Protein AF-A0AAU3YXC2-F1 (afdb_monomer)

Solvent-accessible surface area (backbone atoms only — not comparable to full-atom values): 13343 Å² total; per-residue (Å²): 133,63,84,59,48,58,63,48,48,21,52,47,57,37,72,50,84,63,92,63,80,77,62,62,79,48,55,45,49,48,34,48,45,38,52,50,54,39,52,65,47,46,23,75,76,70,68,45,86,71,79,55,70,70,60,34,58,74,39,21,40,50,46,43,22,52,54,38,42,52,50,50,56,51,56,71,74,57,72,75,91,53,90,66,68,23,41,61,53,11,50,52,22,34,49,45,17,25,53,25,16,48,42,21,50,70,70,73,40,58,28,26,39,52,50,16,38,44,19,43,51,52,14,44,24,14,62,74,72,58,42,77,77,89,79,78,86,70,88,62,88,57,101,72,42,66,85,43,64,70,54,50,50,54,41,41,50,51,58,46,68,60,36,48,47,80,62,51,42,85,78,54,81,77,74,57,92,83,64,63,79,49,40,48,54,46,19,52,52,43,48,51,47,51,54,49,50,46,68,75,47,51,99,66,67,75,53,73,44,51,50,50,14,50,53,21,44,32,49,16,25,17,24,16,42,31,23,46,72,70,72,38,59,15,24,46,52,52,15,41,48,21,46,53,53,13,47,60,37,60,93

Mean predicted aligned error: 7.47 Å

pLDDT: mean 82.02, std 14.28, range [37.81, 96.0]

Radius of gyration: 17.41 Å; Cα contacts (8 Å, |Δi|>4): 366; chains: 1; bounding box: 51×42×43 Å

Foldseek 3Di:
DCLCPLLVVLVVLLVDPDPDPQFDDDLLLLLVLLLLLCVLFVCVPQVQDRDDSVVCNVQVLVSQLVRLVVSLVSLVVVPDPQPDCLQVLLNLLSVLLNVLSVCVSVVLDSLSSLLNSLSSLSSCLSRPVVDPDDDDSDPQPDSNRDPFQLSLQVSLLSLCVSALCVLQNPQQDRDDRCPCPFLLSVLVSLVSSLVSLCVVCPPPPPDPLSVLLSNLSSQLSSLSSNRRVVSGDSSSSSSSSSSSSSRSSRD

Structure (mmCIF, N/CA/C/O backbone):
data_AF-A0AAU3YXC2-F1
#
_entry.id   AF-A0AAU3YXC2-F1
#
loop_
_atom_site.group_PDB
_atom_site.id
_atom_site.type_symbol
_atom_site.label_atom_id
_atom_site.label_alt_id
_atom_site.label_comp_id
_atom_site.label_asym_id
_atom_site.label_entity_id
_atom_site.label_seq_id
_atom_site.pdbx_PDB_ins_code
_atom_site.Cartn_x
_atom_site.Cartn_y
_atom_site.Cartn_z
_atom_site.occupancy
_atom_site.B_iso_or_equiv
_atom_site.auth_seq_id
_atom_site.auth_comp_id
_atom_site.auth_asym_id
_atom_site.auth_atom_id
_atom_site.pdbx_PDB_model_num
ATOM 1 N N . MET A 1 1 ? -29.365 -12.433 4.755 1.00 38.66 1 MET A N 1
ATOM 2 C CA . MET A 1 1 ? -29.332 -12.851 3.328 1.00 38.66 1 MET A CA 1
ATOM 3 C C . MET A 1 1 ? -28.235 -12.126 2.538 1.00 38.66 1 MET A C 1
ATOM 5 O O . MET A 1 1 ? -28.084 -12.394 1.357 1.00 38.66 1 MET A O 1
ATOM 9 N N . THR A 1 2 ? -27.465 -11.248 3.188 1.00 40.94 2 THR A N 1
ATOM 10 C CA . THR A 1 2 ? -26.314 -10.494 2.667 1.00 40.94 2 THR A CA 1
ATOM 11 C C . THR A 1 2 ? -24.982 -11.230 2.855 1.00 40.94 2 THR A C 1
ATOM 13 O O . THR A 1 2 ? -24.116 -11.092 2.001 1.00 40.94 2 THR A O 1
ATOM 16 N N . ASP A 1 3 ? -24.872 -12.093 3.874 1.00 37.81 3 ASP A N 1
ATOM 17 C CA . ASP A 1 3 ? -23.683 -12.909 4.215 1.00 37.81 3 ASP A CA 1
ATOM 18 C C . ASP A 1 3 ? -23.147 -13.769 3.058 1.00 37.81 3 ASP A C 1
ATOM 20 O O . ASP A 1 3 ? -21.977 -14.125 3.008 1.00 37.81 3 ASP A O 1
ATOM 24 N N . ALA A 1 4 ? -24.013 -14.139 2.113 1.00 48.75 4 ALA A N 1
ATOM 25 C CA . ALA A 1 4 ? -23.631 -14.956 0.968 1.00 48.75 4 ALA A CA 1
ATOM 26 C C . ALA A 1 4 ? -23.212 -14.122 -0.250 1.00 48.75 4 ALA A C 1
ATOM 28 O O . ALA A 1 4 ? -22.634 -14.681 -1.172 1.00 48.75 4 ALA A O 1
ATOM 29 N N . ILE A 1 5 ? -23.514 -12.819 -0.290 1.00 52.53 5 ILE A N 1
ATOM 30 C CA . ILE A 1 5 ? -23.414 -12.019 -1.517 1.00 52.53 5 ILE A CA 1
ATOM 31 C C . ILE A 1 5 ? -21.973 -11.554 -1.739 1.00 52.53 5 ILE A C 1
ATOM 33 O O . ILE A 1 5 ? -21.409 -11.875 -2.773 1.00 52.53 5 ILE A O 1
ATOM 37 N N . PHE A 1 6 ? -21.314 -10.919 -0.765 1.00 48.94 6 PHE A N 1
ATOM 38 C CA . PHE A 1 6 ? -19.952 -10.393 -0.969 1.00 48.94 6 PHE A CA 1
ATOM 39 C C . PHE A 1 6 ? -18.879 -11.487 -1.054 1.00 48.94 6 PHE A C 1
ATOM 41 O O . PHE A 1 6 ? -17.969 -11.410 -1.883 1.00 48.94 6 PHE A O 1
ATOM 48 N N . ALA A 1 7 ? -19.006 -12.548 -0.250 1.00 50.78 7 ALA A N 1
ATOM 49 C CA . ALA A 1 7 ? -18.124 -13.708 -0.333 1.00 50.78 7 ALA A CA 1
ATOM 50 C C . ALA A 1 7 ? -18.288 -14.468 -1.663 1.00 50.78 7 ALA A C 1
ATOM 52 O O . ALA A 1 7 ? -17.280 -14.862 -2.259 1.00 50.78 7 ALA A O 1
ATOM 53 N N . ALA A 1 8 ? -19.526 -14.645 -2.150 1.00 50.72 8 ALA A N 1
ATOM 54 C CA . ALA A 1 8 ? -19.785 -15.269 -3.448 1.00 50.72 8 ALA A CA 1
ATOM 55 C C . ALA A 1 8 ? -19.406 -14.358 -4.620 1.00 50.72 8 ALA A C 1
ATOM 57 O O . ALA A 1 8 ? -18.867 -14.865 -5.595 1.00 50.72 8 ALA A O 1
ATOM 58 N N . ASP A 1 9 ? -19.594 -13.042 -4.513 1.00 50.59 9 ASP A N 1
ATOM 59 C CA . ASP A 1 9 ? -19.204 -12.066 -5.535 1.00 50.59 9 ASP A CA 1
ATOM 60 C C . ASP A 1 9 ? -17.680 -11.953 -5.645 1.00 50.59 9 ASP A C 1
ATOM 62 O O . ASP A 1 9 ? -17.154 -11.873 -6.751 1.00 50.59 9 ASP A O 1
ATOM 66 N N . GLY A 1 10 ? -16.940 -12.041 -4.534 1.00 47.84 10 GLY A N 1
ATOM 67 C CA . GLY A 1 10 ? -15.475 -12.112 -4.551 1.00 47.84 10 GLY A CA 1
ATOM 68 C C . GLY A 1 10 ? -14.945 -13.406 -5.186 1.00 47.84 10 GLY A C 1
ATOM 69 O O . GLY A 1 10 ? -13.981 -13.370 -5.951 1.00 47.84 10 GLY A O 1
ATOM 70 N N . VAL A 1 11 ? -15.599 -14.548 -4.927 1.00 51.47 11 VAL A N 1
ATOM 71 C CA . VAL A 1 11 ? -15.281 -15.830 -5.592 1.00 51.47 11 VAL A CA 1
ATOM 72 C C . VAL A 1 11 ? -15.662 -15.782 -7.073 1.00 51.47 11 VAL A C 1
ATOM 74 O O . VAL A 1 11 ? -14.864 -16.177 -7.918 1.00 51.47 11 VAL A O 1
ATOM 77 N N . ALA A 1 12 ? -16.836 -15.251 -7.412 1.00 53.69 12 ALA A N 1
ATOM 78 C CA . ALA A 1 12 ? -17.294 -15.095 -8.786 1.00 53.69 12 ALA A CA 1
ATOM 79 C C . ALA A 1 12 ? -16.389 -14.136 -9.570 1.00 53.69 12 ALA A C 1
ATOM 81 O O . ALA A 1 12 ? -15.997 -14.469 -10.679 1.00 53.69 12 ALA A O 1
ATOM 82 N N . ALA A 1 13 ? -15.963 -13.012 -8.986 1.00 52.56 13 ALA A N 1
ATOM 83 C CA . ALA A 1 13 ? -14.997 -12.086 -9.581 1.00 52.56 13 ALA A CA 1
ATOM 84 C C . ALA A 1 13 ? -13.598 -12.708 -9.736 1.00 52.56 13 ALA A C 1
ATOM 86 O O . ALA A 1 13 ? -12.895 -12.413 -10.708 1.00 52.56 13 ALA A O 1
ATOM 87 N N . GLY A 1 14 ? -13.202 -13.585 -8.806 1.00 48.31 14 GLY A N 1
ATOM 88 C CA . GLY A 1 14 ? -11.997 -14.412 -8.900 1.00 48.31 14 GLY A CA 1
ATOM 89 C C . GLY A 1 14 ? -12.041 -15.391 -10.079 1.00 48.31 14 GLY A C 1
ATOM 90 O O . GLY A 1 14 ? -11.033 -15.577 -10.757 1.00 48.31 14 GLY A O 1
ATOM 91 N N . LEU A 1 15 ? -13.223 -15.943 -10.369 1.00 54.59 15 LEU A N 1
ATOM 92 C CA . LEU A 1 15 ? -13.490 -16.862 -11.482 1.00 54.59 15 LEU A CA 1
ATOM 93 C C . LEU A 1 15 ? -13.846 -16.149 -12.802 1.00 54.59 15 LEU A C 1
ATOM 95 O O . LEU A 1 15 ? -13.828 -16.779 -13.860 1.00 54.59 15 LEU A O 1
ATOM 99 N N . ASP A 1 16 ? -14.174 -14.855 -12.758 1.00 50.84 16 ASP A N 1
ATOM 100 C CA . ASP A 1 16 ? -14.646 -14.099 -13.916 1.00 50.84 16 ASP A CA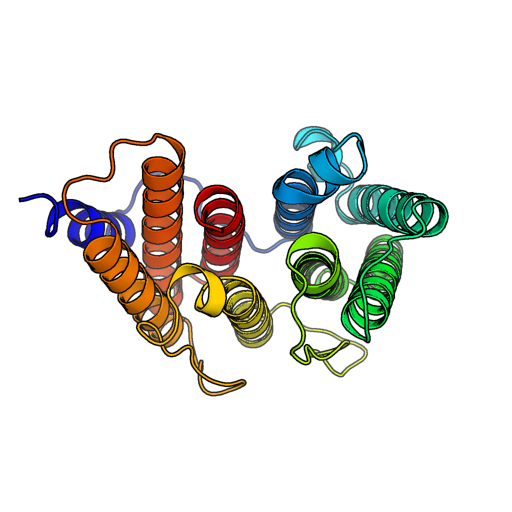 1
ATOM 101 C C . ASP A 1 16 ? -13.498 -13.769 -14.884 1.00 50.84 16 ASP A C 1
ATOM 103 O O . ASP A 1 16 ? -12.485 -13.155 -14.518 1.00 50.84 16 ASP A O 1
ATOM 107 N N . THR A 1 17 ? -13.710 -14.118 -16.156 1.00 49.66 17 THR A N 1
ATOM 108 C CA . THR A 1 17 ? -12.882 -13.778 -17.325 1.00 49.66 17 THR A CA 1
ATOM 109 C C . THR A 1 17 ? -13.135 -12.347 -17.822 1.00 49.66 17 THR A C 1
ATOM 111 O O . THR A 1 17 ? -12.942 -12.061 -19.004 1.00 49.66 17 THR A O 1
ATOM 114 N N . SER A 1 18 ? -13.623 -11.459 -16.947 1.00 40.91 18 SER A N 1
ATOM 115 C CA . SER A 1 18 ? -14.039 -10.094 -17.279 1.00 40.91 18 SER A CA 1
ATOM 116 C C . SER A 1 18 ? -12.997 -9.360 -18.138 1.00 40.91 18 SER A C 1
ATOM 118 O O . SER A 1 18 ? -11.806 -9.408 -17.822 1.00 40.91 18 SER A O 1
ATOM 120 N N . PRO A 1 19 ? -13.415 -8.608 -19.175 1.00 43.38 19 PRO A N 1
ATOM 121 C CA . PRO A 1 19 ? -12.544 -8.006 -20.189 1.00 43.38 19 PRO A CA 1
ATOM 122 C C . PRO A 1 19 ? -11.819 -6.742 -19.694 1.00 43.38 19 PRO A C 1
ATOM 124 O O . PRO A 1 19 ? -11.504 -5.849 -20.482 1.00 43.38 19 PRO A O 1
ATOM 127 N N . ARG A 1 20 ? -11.574 -6.623 -18.384 1.00 55.66 20 ARG A N 1
ATOM 128 C CA . ARG A 1 20 ? -10.681 -5.585 -17.868 1.00 55.66 20 ARG A CA 1
ATOM 129 C C . ARG A 1 20 ? -9.246 -5.962 -18.245 1.00 55.66 20 ARG A C 1
ATOM 131 O O . ARG A 1 20 ? -8.917 -7.149 -18.218 1.00 55.66 20 ARG A O 1
ATOM 138 N N . PRO A 1 21 ? -8.389 -4.989 -18.599 1.00 63.72 21 PRO A N 1
ATOM 139 C CA . PRO A 1 21 ? -6.979 -5.271 -18.819 1.00 63.72 21 PRO A CA 1
ATOM 140 C C . PRO A 1 21 ? -6.420 -6.008 -17.602 1.00 63.72 21 PRO A C 1
ATOM 142 O O . PRO A 1 21 ? -6.690 -5.609 -16.468 1.00 63.72 21 PRO A O 1
ATOM 145 N N . ALA A 1 22 ? -5.673 -7.087 -17.837 1.00 75.44 22 ALA A N 1
ATOM 146 C CA . ALA A 1 22 ? -4.983 -7.776 -16.758 1.00 75.44 22 ALA A CA 1
ATOM 147 C C . ALA A 1 22 ? -4.093 -6.765 -16.007 1.00 75.44 22 ALA A C 1
ATOM 149 O O . ALA A 1 22 ? -3.401 -5.983 -16.674 1.00 75.44 22 ALA A O 1
ATOM 150 N N . PRO A 1 23 ? -4.115 -6.752 -14.661 1.00 82.12 23 PRO A N 1
ATOM 151 C CA . PRO A 1 23 ? -3.219 -5.918 -13.877 1.00 82.12 23 PRO A CA 1
ATOM 152 C C . PRO A 1 23 ? -1.765 -6.141 -14.282 1.00 82.12 23 PRO A C 1
ATOM 154 O O . PRO A 1 23 ? -1.356 -7.261 -14.596 1.00 82.12 23 PRO A O 1
ATOM 157 N N . ARG A 1 24 ? -0.987 -5.062 -14.284 1.00 87.38 24 ARG A N 1
ATOM 158 C CA . ARG A 1 24 ? 0.428 -5.083 -14.648 1.00 87.38 24 ARG A CA 1
ATOM 159 C C . ARG A 1 24 ? 1.267 -4.686 -13.452 1.00 87.38 24 ARG A C 1
ATOM 161 O O . ARG A 1 24 ? 0.871 -3.818 -12.683 1.00 87.38 24 ARG A O 1
ATOM 168 N N . LEU A 1 25 ? 2.424 -5.323 -13.338 1.00 89.75 25 LEU A N 1
ATOM 169 C CA . LEU A 1 25 ? 3.473 -4.917 -12.422 1.00 89.75 25 LEU A CA 1
ATOM 170 C C . LEU A 1 25 ? 4.538 -4.178 -13.229 1.00 89.75 25 LEU A C 1
ATOM 172 O O . LEU A 1 25 ? 5.340 -4.797 -13.925 1.00 89.75 25 LEU A O 1
ATOM 176 N N . ASP A 1 26 ? 4.486 -2.855 -13.178 1.00 91.94 26 ASP A N 1
ATOM 177 C CA . ASP A 1 26 ? 5.471 -1.964 -13.781 1.00 91.94 26 ASP A CA 1
ATOM 178 C C . ASP A 1 26 ? 5.628 -0.695 -12.928 1.00 91.94 26 ASP A C 1
ATOM 180 O O . ASP A 1 26 ? 4.873 -0.459 -11.977 1.00 91.94 26 ASP A O 1
ATOM 184 N N . ALA A 1 27 ? 6.620 0.131 -13.265 1.00 91.69 27 ALA A N 1
ATOM 185 C CA . ALA A 1 27 ? 6.873 1.399 -12.588 1.00 91.69 27 ALA A CA 1
ATOM 186 C C . ALA A 1 27 ? 5.643 2.323 -12.520 1.00 91.69 27 ALA A C 1
ATOM 188 O O . ALA A 1 27 ? 5.473 3.035 -11.532 1.00 91.69 27 ALA A O 1
ATOM 189 N N . GLY A 1 28 ? 4.799 2.332 -13.558 1.00 93.44 28 GLY A N 1
ATOM 190 C CA . GLY A 1 28 ? 3.596 3.162 -13.613 1.00 93.44 28 GLY A CA 1
ATOM 191 C C . GLY A 1 28 ? 2.549 2.703 -12.605 1.00 93.44 28 GLY A C 1
ATOM 192 O O . GLY A 1 28 ? 2.009 3.527 -11.871 1.00 93.44 28 GLY A O 1
ATOM 193 N N . ALA A 1 29 ? 2.320 1.392 -12.521 1.00 92.38 29 ALA A N 1
ATOM 194 C CA . ALA A 1 29 ? 1.410 0.800 -11.550 1.00 92.38 29 ALA A CA 1
ATOM 195 C C . ALA A 1 29 ? 1.885 1.041 -10.107 1.00 92.38 29 ALA A C 1
ATOM 197 O O . ALA A 1 29 ? 1.111 1.528 -9.291 1.00 92.38 29 ALA A O 1
ATOM 198 N N . LEU A 1 30 ? 3.171 0.816 -9.807 1.00 94.62 30 LEU A N 1
ATOM 199 C CA . LEU A 1 30 ? 3.730 1.086 -8.472 1.00 94.62 30 LEU A CA 1
ATOM 200 C C . LEU A 1 30 ? 3.641 2.571 -8.091 1.00 94.62 30 LEU A C 1
ATOM 202 O O . LEU A 1 30 ? 3.338 2.909 -6.947 1.00 94.62 30 LEU A O 1
ATOM 206 N N . ALA A 1 31 ? 3.896 3.473 -9.041 1.00 95.44 31 ALA A N 1
ATOM 207 C CA . ALA A 1 31 ? 3.770 4.904 -8.802 1.00 95.44 31 ALA A CA 1
ATOM 208 C C . ALA A 1 31 ? 2.316 5.325 -8.542 1.00 95.44 31 ALA A C 1
ATOM 210 O O . ALA A 1 31 ? 2.072 6.180 -7.689 1.00 95.44 31 ALA A O 1
ATOM 211 N N . GLU A 1 32 ? 1.351 4.704 -9.224 1.00 94.94 32 GLU A N 1
ATOM 212 C CA . GLU A 1 32 ? -0.075 4.907 -8.969 1.00 94.94 32 GLU A CA 1
ATOM 213 C C . GLU A 1 32 ? -0.484 4.402 -7.578 1.00 94.94 32 GLU A C 1
ATOM 215 O O . GLU A 1 32 ? -1.188 5.117 -6.865 1.00 94.94 32 GLU A O 1
ATOM 220 N N . SER A 1 33 ? 0.024 3.247 -7.136 1.00 94.75 33 SER A N 1
ATOM 221 C CA . SER A 1 33 ? -0.176 2.748 -5.768 1.00 94.75 33 SER A CA 1
ATOM 222 C C . SER A 1 33 ? 0.337 3.737 -4.721 1.00 94.75 33 SER A C 1
ATOM 224 O O . SER A 1 33 ? -0.355 4.047 -3.750 1.00 94.75 33 SER A O 1
ATOM 226 N N . ILE A 1 34 ? 1.534 4.297 -4.935 1.00 95.56 34 ILE A N 1
ATOM 227 C CA . ILE A 1 34 ? 2.108 5.322 -4.051 1.00 95.56 34 ILE A CA 1
ATOM 228 C C . ILE A 1 34 ? 1.243 6.581 -4.060 1.00 95.56 34 ILE A C 1
ATOM 230 O O . ILE A 1 34 ? 0.911 7.102 -2.998 1.00 95.56 34 ILE A O 1
ATOM 234 N N . ARG A 1 35 ? 0.832 7.058 -5.239 1.00 95.62 35 ARG A N 1
ATOM 235 C CA . ARG A 1 35 ? -0.064 8.213 -5.383 1.00 95.62 35 ARG A CA 1
ATOM 236 C C . ARG A 1 35 ? -1.375 7.995 -4.623 1.00 95.62 35 ARG A C 1
ATOM 238 O O . ARG A 1 35 ? -1.819 8.896 -3.912 1.00 95.62 35 ARG A O 1
ATOM 245 N N . GLY A 1 36 ? -1.965 6.805 -4.745 1.00 92.69 36 GLY A N 1
ATOM 246 C CA . GLY A 1 36 ? -3.155 6.382 -4.011 1.00 92.69 36 GLY A CA 1
ATOM 247 C C . GLY A 1 36 ? -2.933 6.414 -2.502 1.00 92.69 36 GLY A C 1
ATOM 248 O O . GLY A 1 36 ? -3.715 7.038 -1.788 1.00 92.69 36 GLY A O 1
ATOM 249 N N . GLN A 1 37 ? -1.825 5.843 -2.026 1.00 92.75 37 GLN A N 1
ATOM 250 C CA . GLN A 1 37 ? -1.453 5.888 -0.614 1.00 92.75 37 GLN A CA 1
ATOM 251 C C . GLN A 1 37 ? -1.282 7.330 -0.120 1.00 92.75 37 GLN A C 1
ATOM 253 O O . GLN A 1 37 ? -1.800 7.675 0.930 1.00 92.75 37 GLN A O 1
ATOM 258 N N . VAL A 1 38 ? -0.613 8.218 -0.858 1.00 92.81 38 VAL A N 1
ATOM 259 C CA . VAL A 1 38 ? -0.499 9.634 -0.458 1.00 92.81 38 VAL A CA 1
ATOM 260 C C . VAL A 1 38 ? -1.874 10.307 -0.410 1.00 92.81 38 VAL A C 1
ATOM 262 O O . VAL A 1 38 ? -2.177 11.046 0.529 1.00 92.81 38 VAL A O 1
ATOM 265 N N . TRP A 1 39 ? -2.728 10.048 -1.399 1.00 93.06 39 TRP A N 1
ATOM 266 C CA . TRP A 1 39 ? -4.052 10.658 -1.501 1.00 93.06 39 TRP A CA 1
ATOM 267 C C . TRP A 1 39 ? -4.979 10.298 -0.335 1.00 93.06 39 TRP A C 1
ATOM 269 O O . TRP A 1 39 ? -5.726 11.160 0.126 1.00 93.06 39 TRP A O 1
ATOM 279 N N . THR A 1 40 ? -4.908 9.070 0.182 1.00 88.94 40 THR A N 1
ATOM 280 C CA . THR A 1 40 ? -5.810 8.593 1.245 1.00 88.94 40 THR A CA 1
ATOM 281 C C . THR A 1 40 ? -5.513 9.155 2.633 1.00 88.94 40 THR A C 1
ATOM 283 O O . THR A 1 40 ? -6.381 9.093 3.506 1.00 88.94 40 THR A O 1
ATOM 286 N N . TRP A 1 41 ? -4.319 9.701 2.880 1.00 85.75 41 TRP A N 1
ATOM 287 C CA . TRP A 1 41 ? -3.979 10.233 4.204 1.00 85.75 41 TRP A CA 1
ATOM 288 C C . TRP A 1 41 ? -3.175 11.529 4.170 1.00 85.75 41 TRP A C 1
ATOM 290 O O . TRP A 1 41 ? -3.556 12.503 4.815 1.00 85.75 41 TRP A O 1
ATOM 300 N N . ALA A 1 42 ? -2.088 11.572 3.406 1.00 84.44 42 ALA A N 1
ATOM 301 C CA . ALA A 1 42 ? -1.155 12.690 3.412 1.00 84.44 42 ALA A CA 1
ATOM 302 C C . ALA A 1 42 ? -1.700 13.921 2.678 1.00 84.44 42 ALA A C 1
ATOM 304 O O . ALA A 1 42 ? -1.445 15.046 3.107 1.00 84.44 42 ALA A O 1
ATOM 305 N N . GLY A 1 43 ? -2.487 13.727 1.616 1.00 82.88 43 GLY A N 1
ATOM 306 C CA . GLY A 1 43 ? -3.195 14.813 0.934 1.00 82.88 43 GLY A CA 1
ATOM 307 C C . GLY A 1 43 ? -4.069 15.616 1.908 1.00 82.88 43 GLY A C 1
ATOM 308 O O . GLY A 1 43 ? -3.832 16.812 2.073 1.00 82.88 43 GLY A O 1
ATOM 309 N N . PRO A 1 44 ? -5.019 14.975 2.617 1.00 81.75 44 PRO A N 1
ATOM 310 C CA . PRO A 1 44 ? -5.820 15.628 3.653 1.00 81.75 44 PRO A CA 1
ATOM 311 C C . PRO A 1 44 ? -5.010 16.137 4.856 1.00 81.75 44 PRO A C 1
ATOM 313 O O . PRO A 1 44 ? -5.230 17.266 5.290 1.00 81.75 44 PRO A O 1
ATOM 316 N N . ALA A 1 45 ? -4.072 15.342 5.387 1.00 80.62 45 ALA A N 1
ATOM 317 C CA . ALA A 1 45 ? -3.348 15.673 6.621 1.00 80.62 45 ALA A CA 1
ATOM 318 C C . ALA A 1 45 ? -2.359 16.836 6.451 1.00 80.62 45 ALA A C 1
ATOM 320 O O . ALA A 1 45 ? -2.268 17.710 7.310 1.00 80.62 45 ALA A O 1
ATOM 321 N N . PHE A 1 46 ? -1.642 16.874 5.326 1.00 80.44 46 PHE A N 1
ATOM 322 C CA . PHE A 1 46 ? -0.592 17.863 5.066 1.00 80.44 46 PHE A CA 1
ATOM 323 C C . PHE A 1 46 ? -0.974 18.884 3.995 1.00 80.44 46 PHE A C 1
ATOM 325 O O . PHE A 1 46 ? -0.143 19.718 3.633 1.00 80.44 46 PHE A O 1
ATOM 332 N N . GLN A 1 47 ? -2.205 18.823 3.472 1.00 85.19 47 GLN A N 1
ATOM 333 C CA . GLN A 1 47 ? -2.717 19.669 2.385 1.00 85.19 47 GLN A CA 1
ATOM 334 C C . GLN A 1 47 ? -1.877 19.582 1.101 1.00 85.19 47 GLN A C 1
ATOM 336 O O . GLN A 1 47 ? -1.714 20.574 0.381 1.00 85.19 47 GLN A O 1
ATOM 341 N N . ILE A 1 48 ? -1.263 18.425 0.847 1.00 84.88 48 ILE A N 1
ATOM 342 C CA . ILE A 1 48 ? -0.354 18.229 -0.288 1.00 84.88 48 ILE A CA 1
ATOM 343 C C . ILE A 1 48 ? -1.174 18.023 -1.561 1.00 84.88 48 ILE A C 1
ATOM 345 O O . ILE A 1 48 ? -2.047 17.149 -1.585 1.00 84.88 48 ILE A O 1
ATOM 349 N N . PRO A 1 49 ? -0.922 18.807 -2.624 1.00 88.44 49 PRO A N 1
ATOM 350 C CA . PRO A 1 49 ? -1.568 18.594 -3.906 1.00 88.44 49 PRO A CA 1
ATOM 351 C C . PRO A 1 49 ? -1.060 17.285 -4.517 1.00 88.44 49 PRO A C 1
ATOM 353 O O . PRO A 1 49 ? 0.084 17.183 -4.949 1.00 88.44 49 PRO A O 1
ATOM 356 N N . VAL A 1 50 ? -1.921 16.271 -4.567 1.00 91.62 50 VAL A N 1
ATOM 357 C CA . VAL A 1 50 ? -1.576 14.998 -5.206 1.00 91.62 50 VAL A CA 1
ATOM 358 C C . VAL A 1 50 ? -1.761 15.130 -6.722 1.00 91.62 50 VAL A C 1
ATOM 360 O O . VAL A 1 50 ? -2.853 15.516 -7.155 1.00 91.62 50 VAL A O 1
ATOM 363 N N . PRO A 1 51 ? -0.741 14.815 -7.544 1.00 92.75 51 PRO A N 1
ATOM 364 C CA . PRO A 1 51 ? -0.852 14.885 -8.997 1.00 92.75 51 PRO A CA 1
ATOM 365 C C . PRO A 1 51 ? -1.932 13.934 -9.530 1.00 92.75 51 PRO A C 1
ATOM 367 O O . PRO A 1 51 ? -2.295 12.942 -8.894 1.00 92.75 51 PRO A O 1
ATOM 370 N N . GLY A 1 52 ? -2.448 14.237 -10.723 1.00 92.06 52 GLY A N 1
ATOM 371 C CA . GLY A 1 52 ? -3.383 13.350 -11.416 1.00 92.06 52 GLY A CA 1
ATOM 372 C C . GLY A 1 52 ? -2.698 12.072 -11.930 1.00 92.06 52 GLY A C 1
ATOM 373 O O . GLY A 1 52 ? -1.490 12.101 -12.185 1.00 92.06 52 GLY A O 1
ATOM 374 N N . PRO A 1 53 ? -3.447 10.973 -12.153 1.00 89.75 53 PRO A N 1
ATOM 375 C CA . PRO A 1 53 ? -2.888 9.711 -12.656 1.00 89.75 53 PRO A CA 1
ATOM 376 C C . PRO A 1 53 ? -2.103 9.870 -13.965 1.00 89.75 53 PRO A C 1
ATOM 378 O O . PRO A 1 53 ? -1.053 9.264 -14.142 1.00 89.75 53 PRO A O 1
ATOM 381 N N . GLU A 1 54 ? -2.569 10.739 -14.867 1.00 91.81 54 GLU A N 1
ATOM 382 C CA . GLU A 1 54 ? -1.911 11.001 -16.155 1.00 91.81 54 GLU A CA 1
ATOM 383 C C . GLU A 1 54 ? -0.510 11.606 -15.991 1.00 91.81 54 GLU A C 1
ATOM 385 O O . GLU A 1 54 ? 0.413 11.248 -16.722 1.00 91.81 54 GLU A O 1
ATOM 390 N N . MET A 1 55 ? -0.333 12.495 -15.007 1.00 91.00 55 MET A N 1
ATOM 391 C CA . MET A 1 55 ? 0.966 13.106 -14.715 1.00 91.00 55 MET A CA 1
ATOM 392 C C . MET A 1 55 ? 1.941 12.073 -14.156 1.00 91.00 55 MET A C 1
ATOM 394 O O . MET A 1 55 ? 3.091 12.022 -14.586 1.00 91.00 55 MET A O 1
ATOM 398 N N . VAL A 1 56 ? 1.467 11.226 -13.237 1.00 92.25 56 VAL A N 1
ATOM 399 C CA . VAL A 1 56 ? 2.281 10.157 -12.649 1.00 92.25 56 VAL A CA 1
ATOM 400 C C . VAL A 1 56 ? 2.661 9.126 -13.709 1.00 92.25 56 VAL A C 1
ATOM 402 O O . VAL A 1 56 ? 3.825 8.754 -13.803 1.00 92.25 56 VAL A O 1
ATOM 405 N N . ALA A 1 57 ? 1.731 8.727 -14.578 1.00 90.31 57 ALA A N 1
ATOM 406 C CA . ALA A 1 57 ? 2.007 7.780 -15.656 1.00 90.31 57 ALA A CA 1
ATOM 407 C C . ALA A 1 57 ? 3.068 8.286 -16.654 1.00 90.31 57 ALA A C 1
ATOM 409 O O . ALA A 1 57 ? 3.818 7.484 -17.209 1.00 90.31 57 ALA A O 1
ATOM 410 N N . ALA A 1 58 ? 3.156 9.603 -16.878 1.00 91.38 58 ALA A N 1
ATOM 411 C CA . ALA A 1 58 ? 4.125 10.192 -17.802 1.00 91.38 58 ALA A CA 1
ATOM 412 C C . ALA A 1 58 ? 5.575 10.143 -17.283 1.00 91.38 58 ALA A C 1
ATOM 414 O O . ALA A 1 58 ? 6.504 10.036 -18.086 1.00 91.38 58 ALA A O 1
ATOM 415 N N . ALA A 1 59 ? 5.783 10.217 -15.964 1.00 93.00 59 ALA A N 1
ATOM 416 C CA . ALA A 1 59 ? 7.112 10.184 -15.352 1.00 93.00 59 ALA A CA 1
ATOM 417 C C . ALA A 1 59 ? 7.105 9.490 -13.971 1.00 93.00 59 ALA A C 1
ATOM 419 O O . ALA A 1 59 ? 7.424 10.133 -12.968 1.00 93.00 59 ALA A O 1
ATOM 420 N N . PRO A 1 60 ? 6.818 8.173 -13.896 1.00 93.88 60 PRO A N 1
ATOM 421 C CA . PRO A 1 60 ? 6.431 7.494 -12.653 1.00 93.88 60 PRO A CA 1
ATOM 422 C C . PRO A 1 60 ? 7.382 7.730 -11.480 1.00 93.88 60 PRO A C 1
ATOM 424 O O . PRO A 1 60 ? 6.994 8.276 -10.448 1.00 93.88 60 PRO A O 1
ATOM 427 N N . ALA A 1 61 ? 8.661 7.394 -11.657 1.00 94.19 61 ALA A N 1
ATOM 428 C CA . ALA A 1 61 ? 9.639 7.513 -10.584 1.00 94.19 61 ALA A CA 1
ATOM 429 C C . ALA A 1 61 ? 9.969 8.968 -10.219 1.00 94.19 61 ALA A C 1
ATOM 431 O O . ALA A 1 61 ? 10.223 9.268 -9.055 1.00 94.19 61 ALA A O 1
ATOM 432 N N . HIS A 1 62 ? 9.942 9.879 -11.195 1.00 95.56 62 HIS A N 1
ATOM 433 C CA . HIS A 1 62 ? 10.206 11.293 -10.946 1.00 95.56 62 HIS A CA 1
ATOM 434 C C . HIS A 1 62 ? 9.054 11.942 -10.173 1.00 95.56 62 HIS A C 1
ATOM 436 O O . HIS A 1 62 ? 9.294 12.565 -9.144 1.00 95.56 62 HIS A O 1
ATOM 442 N N . SER A 1 63 ? 7.810 11.712 -10.603 1.00 95.50 63 SER A N 1
ATOM 443 C CA . SER A 1 63 ? 6.615 12.225 -9.928 1.00 95.50 63 SER A CA 1
ATOM 444 C C . SER A 1 63 ? 6.490 11.705 -8.498 1.00 95.50 63 SER A C 1
ATOM 446 O O . SER A 1 63 ? 6.113 12.457 -7.605 1.00 95.50 63 SER A O 1
ATOM 448 N N . VAL A 1 64 ? 6.844 10.438 -8.256 1.00 96.00 64 VAL A N 1
ATOM 449 C CA . VAL A 1 64 ? 6.885 9.878 -6.898 1.00 96.00 64 VAL A CA 1
ATOM 450 C C . VAL A 1 64 ? 7.952 10.567 -6.046 1.00 96.00 64 VAL A C 1
ATOM 452 O O . VAL A 1 64 ? 7.671 10.926 -4.906 1.00 96.00 64 VAL A O 1
ATOM 455 N N . ALA A 1 65 ? 9.157 10.790 -6.579 1.00 95.94 65 ALA A N 1
ATOM 456 C CA . ALA A 1 65 ? 10.220 11.478 -5.845 1.00 95.94 65 ALA A CA 1
ATOM 457 C C . ALA A 1 65 ? 9.837 12.913 -5.466 1.00 95.94 65 ALA A C 1
ATOM 459 O O . ALA A 1 65 ? 10.074 13.320 -4.331 1.00 95.94 65 ALA A O 1
ATOM 460 N N . GLU A 1 66 ? 9.207 13.656 -6.378 1.00 95.31 66 GLU A N 1
ATOM 461 C CA . GLU A 1 66 ? 8.705 15.003 -6.095 1.00 95.31 66 GLU A CA 1
ATOM 462 C C . GLU A 1 66 ? 7.599 14.985 -5.034 1.00 95.31 66 GLU A C 1
ATOM 464 O O . GLU A 1 66 ? 7.679 15.723 -4.052 1.00 95.31 66 GLU A O 1
ATOM 469 N N . LEU A 1 67 ? 6.609 14.099 -5.183 1.00 95.00 67 LEU A N 1
ATOM 470 C CA . LEU A 1 67 ? 5.475 13.993 -4.264 1.00 95.00 67 LEU A CA 1
ATOM 471 C C . LEU A 1 67 ? 5.916 13.624 -2.841 1.00 95.00 67 LEU A C 1
ATOM 473 O O . LEU A 1 67 ? 5.527 14.275 -1.871 1.00 95.00 67 LEU A O 1
ATOM 477 N N . VAL A 1 68 ? 6.747 12.588 -2.702 1.00 93.75 68 VAL A N 1
ATOM 478 C CA . VAL A 1 68 ? 7.237 12.133 -1.392 1.00 93.75 68 VAL A CA 1
ATOM 479 C C . VA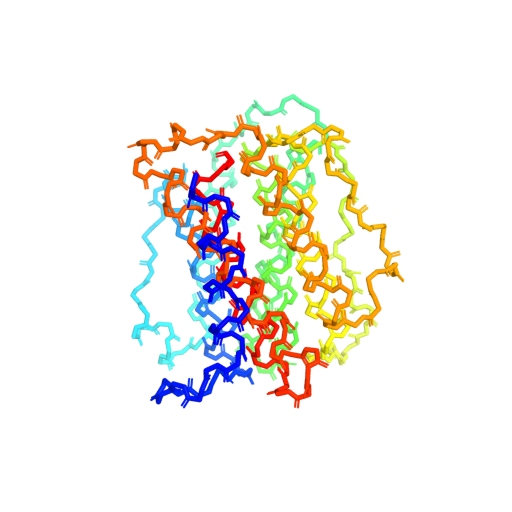L A 1 68 ? 8.258 13.122 -0.816 1.00 93.75 68 VAL A C 1
ATOM 481 O O . VAL A 1 68 ? 8.307 13.319 0.398 1.00 93.75 68 VAL A O 1
ATOM 484 N N . GLY A 1 69 ? 9.032 13.805 -1.664 1.00 92.56 69 GLY A N 1
ATOM 485 C CA . GLY A 1 69 ? 9.906 14.901 -1.248 1.00 92.56 69 GLY A CA 1
ATOM 486 C C . GLY A 1 69 ? 9.128 16.072 -0.648 1.00 92.56 69 GLY A C 1
ATOM 487 O O . GLY A 1 69 ? 9.487 16.563 0.423 1.00 92.56 69 GLY A O 1
ATOM 488 N N . GLU A 1 70 ? 8.013 16.470 -1.268 1.00 91.50 70 GLU A N 1
ATOM 489 C CA . GLU A 1 70 ? 7.121 17.498 -0.724 1.00 91.50 70 GLU A CA 1
ATOM 490 C C . GLU A 1 70 ? 6.545 17.085 0.639 1.00 91.50 70 GLU A C 1
ATOM 492 O O . GLU A 1 70 ? 6.529 17.890 1.574 1.00 91.50 70 GLU A O 1
ATOM 497 N N . MET A 1 71 ? 6.144 15.818 0.794 1.00 89.88 71 MET A N 1
ATOM 498 C CA . MET A 1 71 ? 5.716 15.278 2.090 1.00 89.88 71 MET A CA 1
ATOM 499 C C . MET A 1 71 ? 6.807 15.386 3.152 1.00 89.88 71 MET A C 1
ATOM 501 O O . MET A 1 71 ? 6.549 15.881 4.251 1.00 89.88 71 MET A O 1
ATOM 505 N N . ALA A 1 72 ? 8.021 14.945 2.824 1.00 87.31 72 ALA A N 1
ATOM 506 C CA . ALA A 1 72 ? 9.155 14.967 3.738 1.00 87.31 72 ALA A CA 1
ATOM 507 C C . ALA A 1 72 ? 9.499 16.394 4.202 1.00 87.31 72 ALA A C 1
ATOM 509 O O . ALA A 1 72 ? 9.845 16.590 5.368 1.00 87.31 72 ALA A O 1
ATOM 510 N N . GLU A 1 73 ? 9.371 17.396 3.328 1.00 86.25 73 GLU A N 1
ATOM 511 C CA . GLU A 1 73 ? 9.590 18.798 3.697 1.00 86.25 73 GLU A CA 1
ATOM 512 C C . GLU A 1 73 ? 8.447 19.372 4.547 1.00 86.25 73 GLU A C 1
ATOM 514 O O . GLU A 1 73 ? 8.708 20.038 5.550 1.00 86.25 73 GLU A O 1
ATOM 519 N N . ARG A 1 74 ? 7.177 19.087 4.224 1.00 83.25 74 ARG A N 1
ATOM 520 C CA . ARG A 1 74 ? 6.046 19.608 5.015 1.00 83.25 74 ARG A CA 1
ATOM 521 C C . ARG A 1 74 ? 5.991 19.028 6.420 1.00 83.25 74 ARG A C 1
ATOM 523 O O . ARG A 1 74 ? 5.724 19.760 7.371 1.00 83.25 74 ARG A O 1
ATOM 530 N N . VAL A 1 75 ? 6.301 17.744 6.570 1.00 77.62 75 VAL A N 1
ATOM 531 C CA . VAL A 1 75 ? 6.320 17.081 7.878 1.00 77.62 75 VAL A CA 1
ATOM 532 C C . VAL A 1 75 ? 7.399 17.662 8.801 1.00 77.62 75 VAL A C 1
ATOM 534 O O . VAL A 1 75 ? 7.150 17.812 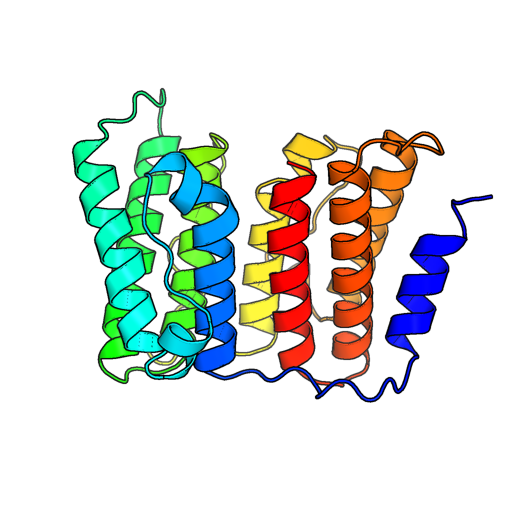9.995 1.00 77.62 75 VAL A O 1
ATOM 537 N N . ARG A 1 76 ? 8.552 18.106 8.272 1.00 68.62 76 ARG A N 1
ATOM 538 C CA . ARG A 1 76 ? 9.579 18.815 9.070 1.00 68.62 76 ARG A CA 1
ATOM 539 C C . ARG A 1 76 ? 9.075 20.118 9.687 1.00 68.62 76 ARG A C 1
ATOM 541 O O . ARG A 1 76 ? 9.547 20.511 10.749 1.00 68.62 76 ARG A O 1
ATOM 548 N N . VAL A 1 77 ? 8.144 20.794 9.016 1.00 60.69 77 VAL A N 1
ATOM 549 C CA . VAL A 1 77 ? 7.542 22.050 9.487 1.00 60.69 77 VAL A CA 1
ATOM 550 C C . VAL A 1 77 ? 6.428 21.786 10.504 1.00 60.69 77 VAL A C 1
ATOM 552 O O . VAL A 1 77 ? 6.121 22.654 11.317 1.00 60.69 77 VAL A O 1
ATOM 555 N N . TRP A 1 78 ? 5.828 20.594 10.472 1.00 59.91 78 TRP A N 1
ATOM 556 C CA . TRP A 1 78 ? 4.573 20.311 11.163 1.00 59.91 78 TRP A CA 1
ATOM 557 C C . TRP A 1 78 ? 4.711 20.053 12.668 1.00 59.91 78 TRP A C 1
ATOM 559 O O . TRP A 1 78 ? 3.701 20.137 13.355 1.00 59.91 78 TRP A O 1
ATOM 569 N N . GLY A 1 79 ? 5.929 19.821 13.187 1.00 55.12 79 GLY A N 1
ATOM 570 C CA . GLY A 1 79 ? 6.214 19.729 14.629 1.00 55.12 79 GLY A CA 1
ATOM 571 C C . GLY A 1 79 ? 5.143 18.948 15.394 1.00 55.12 79 GLY A C 1
ATOM 572 O O . GLY A 1 79 ? 4.415 19.531 16.200 1.00 55.12 79 GLY A O 1
ATOM 573 N N . VAL A 1 80 ? 4.968 17.669 15.061 1.00 53.12 80 VAL A N 1
ATOM 574 C CA . VAL A 1 80 ? 3.790 16.907 15.475 1.00 53.12 80 VAL A CA 1
ATOM 575 C C . VAL A 1 80 ? 3.959 16.482 16.924 1.00 53.12 80 VAL A C 1
ATOM 577 O O . VAL A 1 80 ? 4.892 15.785 17.281 1.00 53.12 80 VAL A O 1
ATOM 580 N N . GLN A 1 81 ? 3.046 16.902 17.791 1.00 49.34 81 GLN A N 1
ATOM 581 C CA . GLN A 1 81 ? 2.998 16.444 19.177 1.00 49.34 81 GLN A CA 1
ATOM 582 C C . GLN A 1 81 ? 2.392 15.030 19.215 1.00 49.34 81 GLN A C 1
ATOM 584 O O . GLN A 1 81 ? 1.231 14.872 19.583 1.00 49.34 81 GLN A O 1
ATOM 589 N N . VAL A 1 82 ? 3.134 14.010 18.776 1.00 51.78 82 VAL A N 1
ATOM 590 C CA . VAL A 1 82 ? 2.782 12.610 19.060 1.00 51.78 82 VAL A CA 1
ATOM 591 C C . VAL A 1 82 ? 3.642 12.174 20.239 1.00 51.78 82 VAL A C 1
ATOM 593 O O . VAL A 1 82 ? 4.867 12.144 20.146 1.00 51.78 82 VAL A O 1
ATOM 596 N N . ASP A 1 83 ? 3.021 11.877 21.376 1.00 47.50 83 ASP A N 1
ATOM 597 C CA . ASP A 1 83 ? 3.758 11.405 22.546 1.00 47.50 83 ASP A CA 1
ATOM 598 C C . ASP A 1 83 ? 4.454 10.063 22.229 1.00 47.50 83 ASP A C 1
ATOM 600 O O . ASP A 1 83 ? 3.812 9.077 21.871 1.00 47.50 83 ASP A O 1
ATOM 604 N N . GLY A 1 84 ? 5.780 9.999 22.394 1.00 59.47 84 GLY A N 1
ATOM 605 C CA . GLY A 1 84 ? 6.546 8.745 22.373 1.00 59.47 84 GLY A CA 1
ATOM 606 C C . GLY A 1 84 ? 7.309 8.431 21.077 1.00 59.47 84 GLY A C 1
ATOM 607 O O . GLY A 1 84 ? 7.654 9.302 20.287 1.00 59.47 84 GLY A O 1
ATOM 608 N N . GLY A 1 85 ? 7.672 7.155 20.892 1.00 63.06 85 GLY A N 1
ATOM 609 C CA . GLY A 1 85 ? 8.555 6.704 19.804 1.00 63.06 85 GLY A CA 1
ATOM 610 C C . GLY A 1 85 ? 7.897 6.596 18.421 1.00 63.06 85 GLY A C 1
ATOM 611 O O . GLY A 1 85 ? 8.622 6.472 17.432 1.00 63.06 85 GLY A O 1
ATOM 612 N N . ALA A 1 86 ? 6.561 6.649 18.338 1.00 75.69 86 ALA A N 1
ATOM 613 C CA . ALA A 1 86 ? 5.808 6.490 17.092 1.00 75.69 86 ALA A CA 1
ATOM 614 C C . ALA A 1 86 ? 6.155 7.583 16.069 1.00 75.69 86 ALA A C 1
ATOM 616 O O . ALA A 1 86 ? 6.472 7.261 14.927 1.00 75.69 86 ALA A O 1
ATOM 617 N N . GLU A 1 87 ? 6.224 8.855 16.482 1.00 81.06 87 GLU A N 1
ATOM 618 C CA . GLU A 1 87 ? 6.603 9.955 15.581 1.00 81.06 87 GLU A CA 1
ATOM 619 C C . GLU A 1 87 ? 7.985 9.723 14.961 1.00 81.06 87 GLU A C 1
ATOM 621 O O . GLU A 1 87 ? 8.154 9.806 13.746 1.00 81.06 87 GLU A O 1
ATOM 626 N N . SER A 1 88 ? 8.973 9.362 15.785 1.00 84.06 88 SER A N 1
ATOM 627 C CA . SER A 1 88 ? 10.340 9.115 15.315 1.00 84.06 88 SER A CA 1
ATOM 628 C C . SER A 1 88 ? 10.383 7.995 14.276 1.00 84.06 88 SER A C 1
ATOM 630 O O . SER A 1 88 ? 11.037 8.144 13.246 1.00 84.06 88 SER A O 1
ATOM 632 N N . TRP A 1 89 ? 9.657 6.896 14.497 1.00 86.25 89 TRP A N 1
ATOM 633 C CA . TRP A 1 89 ? 9.558 5.820 13.508 1.00 86.25 89 TRP A CA 1
ATOM 634 C C . TRP A 1 89 ? 8.865 6.273 12.226 1.00 86.25 89 TRP A C 1
ATOM 636 O O . TRP A 1 89 ? 9.374 6.008 11.13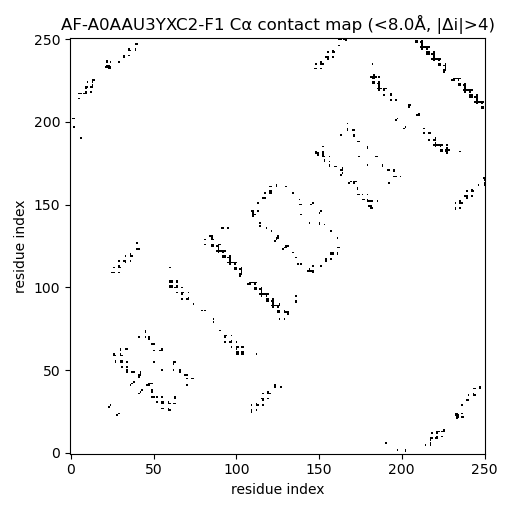5 1.00 86.25 89 TRP A O 1
ATOM 646 N N . GLY A 1 90 ? 7.760 7.005 12.345 1.00 88.81 90 GLY A N 1
ATOM 647 C CA . GLY A 1 90 ? 7.030 7.546 11.205 1.00 88.81 90 GLY A CA 1
ATOM 648 C C . GLY A 1 90 ? 7.874 8.476 10.334 1.00 88.81 90 GLY A C 1
ATOM 649 O O . GLY A 1 90 ? 7.874 8.348 9.110 1.00 88.81 90 GLY A O 1
ATOM 650 N N . LEU A 1 91 ? 8.665 9.354 10.956 1.00 88.88 91 LEU A N 1
ATOM 651 C CA . LEU A 1 91 ? 9.597 10.244 10.261 1.00 88.88 91 LEU A CA 1
ATOM 652 C C . LEU A 1 91 ? 10.705 9.478 9.541 1.00 88.88 91 LEU A C 1
ATOM 654 O O . LEU A 1 91 ? 11.017 9.786 8.391 1.00 88.88 91 LEU A O 1
ATOM 658 N N . VAL A 1 92 ? 11.307 8.482 10.195 1.00 89.94 92 VAL A N 1
ATOM 659 C CA . VAL A 1 92 ? 12.386 7.701 9.577 1.00 89.94 92 VAL A CA 1
ATOM 660 C C . VAL A 1 92 ? 11.857 6.911 8.379 1.00 89.94 92 VAL A C 1
ATOM 662 O O . VAL A 1 92 ? 12.502 6.908 7.333 1.00 89.94 92 VAL A O 1
ATOM 665 N N . HIS A 1 93 ? 10.662 6.325 8.481 1.00 92.75 93 HIS A N 1
ATOM 666 C CA . HIS A 1 93 ? 9.991 5.668 7.356 1.00 92.75 93 HIS A CA 1
ATOM 667 C C . HIS A 1 93 ? 9.658 6.641 6.221 1.00 92.75 93 HIS A C 1
ATOM 669 O O . HIS A 1 93 ? 9.908 6.330 5.060 1.00 92.75 93 HIS A O 1
ATOM 675 N N . LEU A 1 94 ? 9.186 7.853 6.525 1.00 92.19 94 LEU A N 1
ATOM 676 C CA . LEU A 1 94 ? 8.921 8.866 5.501 1.00 92.19 94 LEU A CA 1
ATOM 677 C C . LEU A 1 94 ? 10.202 9.306 4.773 1.00 92.19 94 LEU A C 1
ATOM 679 O O . LEU A 1 94 ? 10.221 9.410 3.545 1.00 92.19 94 LEU A O 1
ATOM 683 N N . PHE A 1 95 ? 11.293 9.539 5.507 1.00 91.69 95 PHE A N 1
ATOM 684 C CA . PHE A 1 95 ? 12.578 9.876 4.894 1.00 91.69 95 PHE A CA 1
ATOM 685 C C . PHE A 1 95 ? 13.159 8.711 4.096 1.00 91.69 95 PHE A C 1
ATOM 687 O O . PHE A 1 95 ? 13.753 8.945 3.042 1.00 91.69 95 PHE A O 1
ATOM 694 N N . ASN A 1 96 ? 12.953 7.474 4.551 1.00 92.62 96 ASN A N 1
ATOM 695 C CA . ASN A 1 96 ? 13.313 6.294 3.782 1.00 92.62 96 ASN A CA 1
ATOM 696 C C . ASN A 1 96 ? 12.509 6.238 2.479 1.00 92.62 96 ASN A C 1
ATOM 698 O O . ASN A 1 96 ? 13.107 6.159 1.414 1.00 92.62 96 ASN A O 1
ATOM 702 N N . ALA A 1 97 ? 11.184 6.421 2.531 1.00 94.00 97 ALA A N 1
ATOM 703 C CA . ALA A 1 97 ? 10.333 6.465 1.343 1.00 94.00 97 ALA A CA 1
ATOM 704 C C . ALA A 1 97 ? 10.817 7.501 0.313 1.00 94.00 97 ALA A C 1
ATOM 706 O O . ALA A 1 97 ? 10.861 7.221 -0.885 1.00 94.00 97 ALA A O 1
ATOM 707 N N . HIS A 1 98 ? 11.239 8.682 0.776 1.00 94.50 98 HIS A N 1
ATOM 708 C CA . HIS A 1 98 ? 11.814 9.707 -0.093 1.00 94.50 98 HIS A CA 1
ATOM 709 C C . HIS A 1 98 ? 13.159 9.271 -0.695 1.00 94.50 98 HIS A C 1
ATOM 711 O O . HIS A 1 98 ? 13.379 9.430 -1.897 1.00 94.50 98 HIS A O 1
ATOM 717 N N . ALA A 1 99 ? 14.061 8.704 0.110 1.00 92.75 99 ALA A N 1
ATOM 718 C CA . ALA A 1 99 ? 15.347 8.211 -0.375 1.00 92.75 99 ALA A CA 1
ATOM 719 C C . ALA A 1 99 ? 15.165 7.121 -1.445 1.00 92.75 99 ALA A C 1
ATOM 721 O O . ALA A 1 99 ? 15.810 7.167 -2.492 1.00 92.75 99 ALA A O 1
ATOM 722 N N . GLU A 1 100 ? 14.242 6.192 -1.212 1.00 93.00 100 GLU A N 1
ATOM 723 C CA . GLU A 1 100 ? 13.843 5.152 -2.155 1.00 93.00 100 GLU A CA 1
ATOM 724 C C . GLU A 1 100 ? 13.308 5.736 -3.464 1.00 93.00 100 GLU A C 1
ATOM 726 O O . GLU A 1 100 ? 13.797 5.413 -4.549 1.00 93.00 100 GLU A O 1
ATOM 731 N N . ALA A 1 101 ? 12.386 6.692 -3.380 1.00 94.00 101 ALA A N 1
ATOM 732 C CA . ALA A 1 101 ? 11.864 7.377 -4.553 1.00 94.00 101 ALA A CA 1
ATOM 733 C C . ALA A 1 101 ? 12.967 8.082 -5.371 1.00 94.00 101 ALA A C 1
ATOM 735 O O . ALA A 1 101 ? 12.984 8.002 -6.601 1.00 94.00 101 ALA A O 1
ATOM 736 N N . LEU A 1 102 ? 13.942 8.717 -4.709 1.00 94.88 102 LEU A N 1
ATOM 737 C CA . LEU A 1 102 ? 15.094 9.337 -5.375 1.00 94.88 102 LEU A CA 1
ATOM 738 C C . LEU A 1 102 ? 15.997 8.308 -6.068 1.00 94.88 102 LEU A C 1
ATOM 740 O O . LEU A 1 102 ? 16.529 8.587 -7.146 1.00 94.88 102 LEU A O 1
ATOM 744 N N . TRP A 1 103 ? 16.191 7.126 -5.479 1.00 92.62 103 TRP A N 1
ATOM 745 C CA . TRP A 1 103 ? 16.931 6.042 -6.127 1.00 92.62 103 TRP A CA 1
ATOM 746 C C . TRP A 1 103 ? 16.203 5.523 -7.367 1.00 92.62 103 TRP A C 1
ATOM 748 O O . TRP A 1 103 ? 16.835 5.389 -8.421 1.00 92.62 103 TRP A O 1
ATOM 758 N N . ALA A 1 104 ? 14.884 5.327 -7.283 1.00 92.31 104 ALA A N 1
ATOM 759 C CA . ALA A 1 104 ? 14.054 4.971 -8.431 1.00 92.31 104 ALA A CA 1
ATOM 760 C C . ALA A 1 104 ? 14.173 6.017 -9.554 1.00 92.31 104 ALA A C 1
ATOM 762 O O . ALA A 1 104 ? 14.455 5.666 -10.700 1.00 92.31 104 ALA A O 1
ATOM 763 N N . ALA A 1 105 ? 14.062 7.310 -9.225 1.00 94.06 105 ALA A N 1
ATOM 764 C CA . ALA A 1 105 ? 14.170 8.413 -10.185 1.00 94.06 105 ALA A CA 1
ATOM 765 C C . ALA A 1 105 ? 15.551 8.500 -10.863 1.00 94.06 105 ALA A C 1
ATOM 767 O O . ALA A 1 105 ? 15.672 9.006 -11.978 1.00 94.06 105 ALA A O 1
ATOM 768 N N . ARG A 1 106 ? 16.599 7.971 -10.220 1.00 92.81 106 ARG A N 1
ATOM 769 C CA . ARG A 1 106 ? 17.953 7.836 -10.789 1.00 92.81 106 ARG A CA 1
ATOM 770 C C . ARG A 1 106 ? 18.131 6.580 -11.652 1.00 92.81 106 ARG A C 1
ATOM 772 O O . ARG A 1 106 ? 19.259 6.273 -12.036 1.00 92.81 106 ARG A O 1
ATOM 779 N N . GLY A 1 107 ? 17.056 5.847 -11.939 1.00 88.25 107 GLY A N 1
ATOM 780 C CA . GLY A 1 107 ? 17.079 4.652 -12.780 1.00 88.25 107 GLY A CA 1
ATOM 781 C C . GLY A 1 107 ? 17.637 3.411 -12.082 1.00 88.25 107 GLY A C 1
ATOM 782 O O . GLY A 1 107 ? 18.163 2.527 -12.754 1.00 88.25 107 GLY A O 1
ATOM 783 N N . ARG A 1 108 ? 17.561 3.331 -10.744 1.00 85.12 108 ARG A N 1
ATOM 784 C CA . ARG A 1 108 ? 18.013 2.146 -9.987 1.00 85.12 108 ARG A CA 1
ATOM 785 C C . ARG A 1 108 ? 17.009 0.985 -9.974 1.00 85.12 108 ARG A C 1
ATOM 787 O O . ARG A 1 108 ? 17.356 -0.086 -9.494 1.00 85.12 108 ARG A O 1
ATOM 794 N N . GLY A 1 109 ? 15.823 1.171 -10.555 1.00 85.12 109 GLY A N 1
ATOM 795 C CA . GLY A 1 109 ? 14.837 0.115 -10.797 1.00 85.12 109 GLY A CA 1
ATOM 796 C C . GLY A 1 109 ? 13.600 0.176 -9.900 1.00 85.12 109 GLY A C 1
ATOM 797 O O . GLY A 1 109 ? 13.567 0.884 -8.893 1.00 85.12 109 GLY A O 1
ATOM 798 N N . ASP A 1 110 ? 12.587 -0.598 -10.286 1.00 89.25 110 ASP A N 1
ATOM 799 C CA . ASP A 1 110 ? 11.231 -0.569 -9.721 1.00 89.25 110 ASP A CA 1
ATOM 800 C C . ASP A 1 110 ? 11.163 -1.084 -8.273 1.00 89.25 110 ASP A C 1
ATOM 802 O O . ASP A 1 110 ? 10.270 -0.700 -7.519 1.00 89.25 110 ASP A O 1
ATOM 806 N N . GLY A 1 111 ? 12.152 -1.872 -7.834 1.00 89.88 111 GLY A N 1
ATOM 807 C CA . GLY A 1 111 ? 12.280 -2.315 -6.439 1.00 89.88 111 GLY A CA 1
ATOM 808 C C . GLY A 1 111 ? 12.365 -1.159 -5.441 1.00 89.88 111 GLY A C 1
ATOM 809 O O . GLY A 1 111 ? 11.884 -1.267 -4.315 1.00 89.88 111 GLY A O 1
ATOM 810 N N . HIS A 1 112 ? 12.902 -0.016 -5.870 1.00 91.75 112 HIS A N 1
ATOM 811 C CA . HIS A 1 112 ? 12.914 1.198 -5.061 1.00 91.75 112 HIS A CA 1
ATOM 812 C C . HIS A 1 112 ? 11.534 1.874 -4.985 1.00 91.75 112 HIS A C 1
ATOM 814 O O . HIS A 1 112 ? 11.205 2.467 -3.965 1.00 91.75 112 HIS A O 1
ATOM 820 N N . LEU A 1 113 ? 10.671 1.741 -6.000 1.00 93.75 113 LEU A N 1
ATOM 821 C CA . LEU A 1 113 ? 9.280 2.199 -5.884 1.00 93.75 113 LEU A CA 1
ATOM 822 C C . LEU A 1 113 ? 8.500 1.329 -4.896 1.00 93.75 113 LEU A C 1
ATOM 824 O O . LEU A 1 113 ? 7.785 1.860 -4.050 1.00 93.75 113 LEU A O 1
ATOM 828 N N . LEU A 1 114 ? 8.695 0.009 -4.927 1.00 93.00 114 LEU A N 1
ATOM 829 C CA . LEU A 1 114 ? 8.085 -0.875 -3.932 1.00 93.00 114 LEU A CA 1
ATOM 830 C C . LEU A 1 114 ? 8.585 -0.566 -2.508 1.00 93.00 114 LEU A C 1
ATOM 832 O O . LEU A 1 114 ? 7.783 -0.476 -1.581 1.00 93.00 114 LEU A O 1
ATOM 836 N N . GLY A 1 115 ? 9.890 -0.324 -2.335 1.00 92.25 115 GLY A N 1
ATOM 837 C CA . GLY A 1 115 ? 10.463 0.117 -1.058 1.00 92.25 115 GLY A CA 1
ATOM 838 C C . GLY A 1 115 ? 9.887 1.452 -0.566 1.00 92.25 115 GLY A C 1
ATOM 839 O O . GLY A 1 115 ? 9.607 1.605 0.627 1.00 92.25 115 GLY A O 1
ATOM 840 N N . ALA A 1 116 ? 9.647 2.395 -1.483 1.00 93.69 116 ALA A N 1
ATOM 841 C CA . ALA A 1 116 ? 8.982 3.656 -1.173 1.00 93.69 116 ALA A CA 1
ATOM 842 C C . ALA A 1 116 ? 7.531 3.442 -0.719 1.00 93.69 116 ALA A C 1
ATOM 844 O O . ALA A 1 116 ? 7.130 4.009 0.296 1.00 93.69 116 ALA A O 1
ATOM 845 N N . LEU A 1 117 ? 6.766 2.591 -1.413 1.00 94.81 117 LEU A N 1
ATOM 846 C CA . LEU A 1 117 ? 5.388 2.249 -1.048 1.00 94.81 117 LEU A CA 1
ATOM 847 C C . LEU A 1 117 ? 5.309 1.601 0.337 1.00 94.81 117 LEU A C 1
ATOM 849 O O . LEU A 1 117 ? 4.548 2.060 1.186 1.00 94.81 117 LEU A O 1
ATOM 853 N N . TYR A 1 118 ? 6.137 0.584 0.581 1.00 93.81 118 TYR A N 1
ATOM 854 C CA . TYR A 1 118 ? 6.242 -0.083 1.877 1.00 93.81 118 TYR A CA 1
ATOM 855 C C . TYR A 1 118 ? 6.531 0.921 3.003 1.00 93.81 118 TYR A C 1
ATOM 857 O O . TYR A 1 118 ? 5.825 0.966 4.013 1.00 93.81 118 TYR A O 1
ATOM 865 N N . SER A 1 119 ? 7.536 1.779 2.806 1.00 93.56 119 SER A N 1
ATOM 866 C CA . SER A 1 119 ? 7.937 2.763 3.815 1.00 93.56 119 SER A CA 1
ATOM 867 C C . SER A 1 119 ? 6.851 3.822 4.023 1.00 93.56 119 SER A C 1
ATOM 869 O O . SER A 1 119 ? 6.645 4.292 5.136 1.00 93.56 119 SER A O 1
ATOM 871 N N . LEU A 1 120 ? 6.097 4.178 2.981 1.00 93.88 120 LEU A N 1
ATOM 872 C CA . LEU A 1 120 ? 4.989 5.124 3.082 1.00 93.88 120 LEU A CA 1
ATOM 873 C C . LEU A 1 120 ? 3.793 4.547 3.858 1.00 93.88 120 LEU A C 1
ATOM 875 O O . LEU A 1 120 ? 3.140 5.273 4.608 1.00 93.88 120 LEU A O 1
ATOM 879 N N . ILE A 1 121 ? 3.511 3.252 3.701 1.00 93.94 121 ILE A N 1
ATOM 880 C CA . ILE A 1 121 ? 2.506 2.535 4.499 1.00 93.94 121 ILE A CA 1
ATOM 881 C C . ILE A 1 121 ? 2.900 2.560 5.981 1.00 93.94 121 ILE A C 1
ATOM 883 O O . ILE A 1 121 ? 2.090 2.938 6.827 1.00 93.94 121 ILE A O 1
ATOM 887 N N . ALA A 1 122 ? 4.158 2.242 6.292 1.00 92.69 122 ALA A N 1
ATOM 888 C CA . ALA A 1 122 ? 4.672 2.298 7.658 1.00 92.69 122 ALA A CA 1
ATOM 889 C C . ALA A 1 122 ? 4.656 3.728 8.230 1.00 92.69 122 ALA A C 1
ATOM 891 O O . ALA A 1 122 ? 4.253 3.943 9.374 1.00 92.69 122 ALA A O 1
ATOM 892 N N . ALA A 1 123 ? 5.036 4.725 7.424 1.00 91.00 123 ALA A N 1
ATOM 893 C CA . ALA A 1 123 ? 4.990 6.132 7.811 1.00 91.00 123 ALA A CA 1
ATOM 894 C C . ALA A 1 123 ? 3.565 6.583 8.151 1.00 91.00 123 ALA A C 1
ATOM 896 O O . ALA A 1 123 ? 3.375 7.244 9.170 1.00 91.00 123 ALA A O 1
ATOM 897 N N . ARG A 1 124 ? 2.562 6.197 7.346 1.00 90.31 124 ARG A N 1
ATOM 898 C CA . ARG A 1 124 ? 1.145 6.452 7.646 1.00 90.31 124 ARG A CA 1
ATOM 899 C C . ARG A 1 124 ? 0.783 5.893 9.020 1.00 90.31 124 ARG A C 1
ATOM 901 O O . ARG A 1 124 ? 0.273 6.643 9.846 1.00 90.31 124 ARG A O 1
ATOM 908 N N . ALA A 1 125 ? 1.053 4.611 9.251 1.00 89.25 125 ALA A N 1
ATOM 909 C CA . ALA A 1 125 ? 0.654 3.926 10.478 1.00 89.25 125 ALA A CA 1
ATOM 910 C C . ALA A 1 125 ? 1.171 4.648 11.727 1.00 89.25 125 ALA A C 1
ATOM 912 O O . ALA A 1 125 ? 0.437 4.897 12.678 1.00 89.25 125 ALA A O 1
ATOM 913 N N . HIS A 1 126 ? 2.435 5.060 11.695 1.00 88.38 126 HIS A N 1
ATOM 914 C CA . HIS A 1 126 ? 3.058 5.773 12.799 1.00 88.38 126 HIS A CA 1
ATOM 915 C C . HIS A 1 126 ? 2.602 7.237 12.931 1.00 88.38 126 HIS A C 1
ATOM 917 O O . HIS A 1 126 ? 2.335 7.689 14.041 1.00 88.38 126 HIS A O 1
ATOM 923 N N . LEU A 1 127 ? 2.529 7.993 11.826 1.00 86.00 127 LEU A N 1
ATOM 924 C CA . LEU A 1 127 ? 2.265 9.442 11.858 1.00 86.00 127 LEU A CA 1
ATOM 925 C C . LEU A 1 127 ? 0.779 9.795 11.952 1.00 86.00 127 LEU A C 1
ATOM 927 O O . LEU A 1 127 ? 0.435 10.800 12.568 1.00 86.00 127 LEU A O 1
ATOM 931 N N . ARG A 1 128 ? -0.093 9.021 11.299 1.00 83.81 128 ARG A N 1
ATOM 932 C CA . ARG A 1 128 ? -1.545 9.248 11.299 1.00 83.81 128 ARG A CA 1
ATOM 933 C C . ARG A 1 128 ? -2.224 8.438 12.389 1.00 83.81 128 ARG A C 1
ATOM 935 O O . ARG A 1 128 ? -3.044 8.987 13.116 1.00 83.81 128 ARG A O 1
ATOM 942 N N . ASP A 1 129 ? -1.918 7.147 12.447 1.00 82.38 129 ASP A N 1
ATOM 943 C CA . ASP A 1 129 ? -2.715 6.197 13.224 1.00 82.38 129 ASP A CA 1
ATOM 944 C C . ASP A 1 129 ? -2.126 5.970 14.636 1.00 82.38 129 ASP A C 1
ATOM 946 O O . ASP A 1 129 ? -2.781 5.401 15.501 1.00 82.38 129 ASP A O 1
ATOM 950 N N . GLY A 1 130 ? -0.916 6.479 14.911 1.00 80.12 130 GLY A N 1
ATOM 951 C CA . GLY A 1 130 ? -0.276 6.384 16.228 1.00 80.12 130 GLY A CA 1
ATOM 952 C C . GLY A 1 130 ? 0.255 4.988 16.564 1.00 80.12 130 GLY A C 1
ATOM 953 O O . GLY A 1 130 ? 0.451 4.684 17.739 1.00 80.12 130 GLY A O 1
ATOM 954 N N . TYR A 1 131 ? 0.500 4.149 15.551 1.00 83.19 131 TYR A N 1
ATOM 955 C CA . TYR A 1 131 ? 0.985 2.779 15.716 1.00 83.19 131 TYR A CA 1
ATOM 956 C C . TYR A 1 131 ? 2.279 2.731 16.548 1.00 83.19 131 TYR A C 1
ATOM 958 O O . TYR A 1 131 ? 3.276 3.382 16.215 1.00 83.19 131 TYR A O 1
ATOM 966 N N . ASP A 1 132 ? 2.271 1.946 17.625 1.00 77.44 132 ASP A N 1
ATOM 967 C CA . ASP A 1 132 ? 3.365 1.835 18.601 1.00 77.44 132 ASP A CA 1
ATOM 968 C C . ASP A 1 132 ? 4.255 0.594 18.397 1.00 77.44 132 ASP A C 1
ATOM 970 O O . ASP A 1 132 ? 5.308 0.461 19.032 1.00 77.44 132 ASP A O 1
ATOM 974 N N . GLY A 1 133 ? 3.863 -0.300 17.484 1.00 77.50 133 GLY A N 1
ATOM 975 C CA . GLY A 1 133 ? 4.630 -1.481 17.107 1.00 77.50 133 GLY A CA 1
ATOM 976 C C . GLY A 1 133 ? 5.895 -1.153 16.308 1.00 77.50 133 GLY A C 1
ATOM 977 O O . GLY A 1 133 ? 6.249 -0.001 16.070 1.00 77.50 133 GLY A O 1
ATOM 978 N N . ARG A 1 134 ? 6.623 -2.186 15.871 1.00 80.50 134 ARG A N 1
ATOM 979 C CA . ARG A 1 134 ? 7.877 -2.020 15.119 1.00 80.50 134 ARG A CA 1
ATOM 980 C C . ARG A 1 134 ? 7.753 -2.584 13.710 1.00 80.50 134 ARG A C 1
ATOM 982 O O . ARG A 1 134 ? 7.725 -3.799 13.538 1.00 80.50 134 ARG A O 1
ATOM 989 N N . ILE A 1 135 ? 7.808 -1.699 12.717 1.00 85.38 135 ILE A N 1
ATOM 990 C CA . ILE A 1 135 ? 7.931 -2.053 11.299 1.00 85.38 135 ILE A CA 1
ATOM 991 C C . ILE A 1 135 ? 9.387 -1.840 10.861 1.00 85.38 135 ILE A C 1
ATOM 993 O O . ILE A 1 135 ? 9.980 -0.793 11.126 1.00 85.38 135 ILE A O 1
ATOM 997 N N . GLU A 1 136 ? 9.994 -2.845 10.226 1.00 84.25 136 GLU A N 1
ATOM 998 C CA . GLU A 1 136 ? 11.379 -2.762 9.739 1.00 84.25 136 GLU A CA 1
ATOM 999 C C . GLU A 1 136 ? 11.519 -1.730 8.623 1.00 84.25 136 GLU A C 1
ATOM 1001 O O . GLU A 1 136 ? 10.652 -1.671 7.765 1.00 84.25 136 GLU A O 1
ATOM 1006 N N . LEU A 1 137 ? 12.611 -0.957 8.612 1.00 78.44 137 LEU A N 1
ATOM 1007 C CA . LEU A 1 137 ? 12.866 0.084 7.603 1.00 78.44 137 LEU A CA 1
ATOM 1008 C C . LEU A 1 137 ? 13.204 -0.460 6.216 1.00 78.44 137 LEU A C 1
ATOM 1010 O O . LEU A 1 137 ? 12.848 0.153 5.218 1.00 78.44 137 LEU A O 1
ATOM 1014 N N . ASP A 1 138 ? 13.904 -1.590 6.161 1.00 70.94 138 ASP A N 1
ATOM 1015 C CA . ASP A 1 138 ? 14.258 -2.238 4.905 1.00 70.94 138 ASP A CA 1
ATOM 1016 C C . ASP A 1 138 ? 13.952 -3.735 5.004 1.00 70.94 138 ASP A C 1
ATOM 1018 O O . ASP A 1 138 ? 14.751 -4.497 5.561 1.00 70.94 138 ASP A O 1
ATOM 1022 N N . PRO A 1 139 ? 12.781 -4.177 4.520 1.00 61.22 139 PRO A N 1
ATOM 1023 C CA . PRO A 1 139 ? 12.461 -5.595 4.469 1.00 61.22 139 PRO A CA 1
ATOM 1024 C C . PRO A 1 139 ? 13.173 -6.312 3.307 1.00 61.22 139 PRO A C 1
ATOM 1026 O O . PRO A 1 139 ? 13.170 -7.544 3.290 1.00 61.22 139 PRO A O 1
ATOM 1029 N N . PHE A 1 140 ? 13.771 -5.579 2.357 1.00 65.12 140 PHE A N 1
ATOM 1030 C CA . PHE A 1 140 ? 14.315 -6.083 1.093 1.00 65.12 140 PHE A CA 1
ATOM 1031 C C . PHE A 1 140 ? 15.837 -5.889 1.067 1.00 65.12 140 PHE A C 1
ATOM 1033 O O . PHE A 1 140 ? 16.379 -5.113 0.279 1.00 65.12 140 PHE A O 1
ATOM 1040 N N . ALA A 1 141 ? 16.535 -6.580 1.971 1.00 52.22 141 ALA A N 1
ATOM 1041 C CA . ALA A 1 141 ? 17.992 -6.555 2.041 1.00 52.22 141 ALA A CA 1
ATOM 1042 C C . ALA A 1 141 ? 18.612 -7.008 0.703 1.00 52.22 141 ALA A C 1
ATOM 1044 O O . ALA A 1 141 ? 18.542 -8.193 0.404 1.00 52.22 141 ALA A O 1
ATOM 1045 N N . ASP A 1 142 ? 19.137 -6.068 -0.099 1.00 54.28 142 ASP A N 1
ATOM 1046 C CA . ASP A 1 142 ? 20.210 -6.199 -1.113 1.00 54.28 142 ASP A CA 1
ATOM 1047 C C . ASP A 1 142 ? 20.141 -5.076 -2.177 1.00 54.28 142 ASP A C 1
ATOM 1049 O O . ASP A 1 142 ? 19.085 -4.515 -2.464 1.00 54.28 142 ASP A O 1
ATOM 1053 N N . ASP A 1 143 ? 21.272 -4.797 -2.843 1.00 45.47 143 ASP A N 1
ATOM 1054 C CA . ASP A 1 143 ? 21.426 -3.786 -3.915 1.00 45.47 143 ASP A CA 1
ATOM 1055 C C . ASP A 1 143 ? 20.558 -4.036 -5.172 1.00 45.47 143 ASP A C 1
ATOM 1057 O O . ASP A 1 143 ? 20.511 -3.208 -6.085 1.00 45.47 143 ASP A O 1
ATOM 1061 N N . ARG A 1 144 ? 19.895 -5.195 -5.266 1.00 51.97 144 ARG A N 1
ATOM 1062 C CA . ARG A 1 144 ? 19.021 -5.590 -6.382 1.00 51.97 144 ARG A CA 1
ATOM 1063 C C . ARG A 1 144 ? 17.671 -6.039 -5.851 1.00 51.97 144 ARG A C 1
ATOM 1065 O O . ARG A 1 144 ? 17.315 -7.196 -6.023 1.00 51.97 144 ARG A O 1
ATOM 1072 N N . ARG A 1 145 ? 16.947 -5.140 -5.190 1.00 67.44 145 ARG A N 1
ATOM 1073 C CA . ARG A 1 145 ? 15.604 -5.399 -4.655 1.00 67.44 145 ARG A CA 1
ATOM 1074 C C . ARG A 1 145 ? 14.680 -5.936 -5.756 1.00 67.44 145 ARG A C 1
ATOM 1076 O O . ARG A 1 145 ? 14.290 -5.152 -6.628 1.00 67.44 145 ARG A O 1
ATOM 1083 N N . PRO A 1 146 ? 14.367 -7.244 -5.781 1.00 77.69 146 PRO A N 1
ATOM 1084 C CA . PRO A 1 146 ? 13.451 -7.771 -6.772 1.00 77.69 146 PRO A CA 1
ATOM 1085 C C . PRO A 1 146 ? 12.037 -7.297 -6.432 1.00 77.69 146 PRO A C 1
ATOM 1087 O O . PRO A 1 146 ? 11.645 -7.242 -5.268 1.00 77.69 146 PRO A O 1
ATOM 1090 N N . VAL A 1 147 ? 11.273 -6.938 -7.460 1.00 85.25 147 VAL A N 1
ATOM 1091 C CA . VAL A 1 147 ? 9.821 -6.803 -7.335 1.00 85.25 147 VAL A CA 1
ATOM 1092 C C . VAL A 1 147 ? 9.255 -8.185 -7.635 1.00 85.25 147 VAL A C 1
ATOM 1094 O O . VAL A 1 147 ? 9.037 -8.522 -8.796 1.00 85.25 147 VAL A O 1
ATOM 1097 N N . ASP A 1 148 ? 9.135 -9.006 -6.598 1.00 87.31 148 ASP A N 1
ATOM 1098 C CA . ASP A 1 148 ? 8.623 -10.371 -6.684 1.00 87.31 148 ASP A CA 1
ATOM 1099 C C . ASP A 1 148 ? 7.443 -10.591 -5.728 1.00 87.31 148 ASP A C 1
ATOM 1101 O O . ASP A 1 148 ? 7.100 -9.733 -4.906 1.00 87.31 148 ASP A O 1
ATOM 1105 N N . GLU A 1 149 ? 6.814 -11.759 -5.844 1.00 88.94 149 GLU A N 1
ATOM 1106 C CA . GLU A 1 149 ? 5.719 -12.193 -4.978 1.00 88.94 149 GLU A CA 1
ATOM 1107 C C . GLU A 1 149 ? 6.054 -12.043 -3.486 1.00 88.94 149 GLU A C 1
ATOM 1109 O O . GLU A 1 149 ? 5.235 -11.529 -2.728 1.00 88.94 149 GLU A O 1
ATOM 1114 N N . THR A 1 150 ? 7.266 -12.405 -3.053 1.00 88.38 150 THR A N 1
ATOM 1115 C CA . THR A 1 150 ? 7.649 -12.314 -1.632 1.00 88.38 150 THR A CA 1
ATOM 1116 C C . THR A 1 150 ? 7.646 -10.864 -1.155 1.00 88.38 150 THR A C 1
ATOM 1118 O O . THR A 1 150 ? 7.132 -10.561 -0.074 1.00 88.38 150 THR A O 1
ATOM 1121 N N . ALA A 1 151 ? 8.192 -9.954 -1.962 1.00 88.19 151 ALA A N 1
ATOM 1122 C CA . ALA A 1 151 ? 8.252 -8.543 -1.623 1.00 88.19 151 ALA A CA 1
ATOM 1123 C C . ALA A 1 151 ? 6.854 -7.896 -1.575 1.00 88.19 151 ALA A C 1
ATOM 1125 O O . ALA A 1 151 ? 6.547 -7.109 -0.669 1.00 88.19 151 ALA A O 1
ATOM 1126 N N . LEU A 1 152 ? 5.978 -8.268 -2.512 1.00 91.88 152 LEU A N 1
ATOM 1127 C CA . LEU A 1 152 ? 4.587 -7.812 -2.545 1.00 91.88 152 LEU A CA 1
ATOM 1128 C C . LEU A 1 152 ? 3.779 -8.358 -1.363 1.00 91.88 152 LEU A C 1
ATOM 1130 O O . LEU A 1 152 ? 3.079 -7.588 -0.708 1.00 91.88 152 LEU A O 1
ATOM 1134 N N . LEU A 1 153 ? 3.914 -9.647 -1.040 1.00 91.38 153 LEU A N 1
ATOM 1135 C CA . LEU A 1 153 ? 3.246 -10.269 0.107 1.00 91.38 153 LEU A CA 1
ATOM 1136 C C . LEU A 1 153 ? 3.654 -9.615 1.430 1.00 91.38 153 LEU A C 1
ATOM 1138 O O . LEU A 1 153 ? 2.790 -9.343 2.261 1.00 91.38 153 LEU A O 1
ATOM 1142 N N . GLU A 1 154 ? 4.937 -9.296 1.622 1.00 89.81 154 GLU A N 1
ATOM 1143 C CA . GLU A 1 154 ? 5.382 -8.584 2.827 1.00 89.81 154 GLU A CA 1
ATOM 1144 C C . GLU A 1 154 ? 4.802 -7.164 2.896 1.00 89.81 154 GLU A C 1
ATOM 1146 O O . GLU A 1 154 ? 4.375 -6.720 3.963 1.00 89.81 154 GLU A O 1
ATOM 1151 N N . THR A 1 155 ? 4.724 -6.468 1.760 1.00 92.31 155 THR A N 1
ATOM 1152 C CA . THR A 1 155 ? 4.123 -5.127 1.690 1.00 92.31 155 THR A CA 1
ATOM 1153 C C . THR A 1 155 ? 2.633 -5.168 2.025 1.00 92.31 155 THR A C 1
ATOM 1155 O O . THR A 1 155 ? 2.145 -4.351 2.805 1.00 92.31 155 THR A O 1
ATOM 1158 N N . ILE A 1 156 ? 1.915 -6.162 1.501 1.00 93.25 156 ILE A N 1
ATOM 1159 C CA . ILE A 1 156 ? 0.500 -6.397 1.794 1.00 93.25 156 ILE A CA 1
ATOM 1160 C C . ILE A 1 156 ? 0.288 -6.764 3.263 1.00 93.25 156 ILE A C 1
ATOM 1162 O O . ILE A 1 156 ? -0.626 -6.240 3.902 1.00 93.25 156 ILE A O 1
ATOM 1166 N N . ARG A 1 157 ? 1.142 -7.627 3.823 1.00 92.25 157 ARG A N 1
ATOM 1167 C CA . ARG A 1 157 ? 1.092 -7.989 5.241 1.00 92.25 157 ARG A CA 1
ATOM 1168 C C . ARG A 1 157 ? 1.220 -6.746 6.113 1.00 92.25 157 ARG A C 1
ATOM 1170 O O . ARG A 1 157 ? 0.401 -6.572 7.008 1.00 92.25 157 ARG A O 1
ATOM 1177 N N . VAL A 1 158 ? 2.198 -5.878 5.840 1.00 90.94 158 VAL A N 1
ATOM 1178 C CA . VAL A 1 158 ? 2.344 -4.608 6.568 1.00 90.94 158 VAL A CA 1
ATOM 1179 C C . VAL A 1 158 ? 1.114 -3.728 6.381 1.00 90.94 158 VAL A C 1
ATOM 1181 O O . VAL A 1 158 ? 0.591 -3.233 7.372 1.00 90.94 158 VAL A O 1
ATOM 1184 N N . GLN A 1 159 ? 0.579 -3.590 5.164 1.00 92.81 159 GLN A N 1
ATOM 1185 C CA . GLN A 1 159 ? -0.660 -2.836 4.958 1.00 92.81 159 GLN A CA 1
ATOM 1186 C C . GLN A 1 159 ? -1.792 -3.351 5.851 1.00 92.81 159 GLN A C 1
ATOM 1188 O O . GLN A 1 159 ? -2.455 -2.539 6.478 1.00 92.81 159 GLN A O 1
ATOM 1193 N N . LEU A 1 160 ? -2.004 -4.662 5.965 1.00 91.62 160 LEU A N 1
ATOM 1194 C CA . LEU A 1 160 ? -3.025 -5.228 6.856 1.00 91.62 160 LEU A CA 1
ATOM 1195 C C . LEU A 1 160 ? -2.716 -4.972 8.342 1.00 91.62 160 LEU A C 1
ATOM 1197 O O . LEU A 1 160 ? -3.599 -4.553 9.089 1.00 91.62 160 LEU A O 1
ATOM 1201 N N . ASP A 1 161 ? -1.466 -5.180 8.755 1.00 89.62 161 ASP A N 1
ATOM 1202 C CA . ASP A 1 161 ? -0.997 -5.073 10.148 1.00 89.62 161 ASP A CA 1
ATOM 1203 C C . ASP A 1 161 ? -1.183 -3.669 10.742 1.00 89.62 161 ASP A C 1
ATOM 1205 O O . ASP A 1 161 ? -1.326 -3.514 11.950 1.00 89.62 161 ASP A O 1
ATOM 1209 N N . THR A 1 162 ? -1.231 -2.646 9.886 1.00 87.50 162 THR A N 1
ATOM 1210 C CA . THR A 1 162 ? -1.334 -1.240 10.309 1.00 87.50 162 THR A CA 1
ATOM 1211 C C . THR A 1 162 ? -2.737 -0.767 10.677 1.00 87.50 162 THR A C 1
ATOM 1213 O O . THR A 1 162 ? -2.858 0.311 11.242 1.00 87.50 162 THR A O 1
ATOM 1216 N N . TRP A 1 163 ? -3.800 -1.505 10.340 1.00 86.31 163 TRP A N 1
ATOM 1217 C CA . TRP A 1 163 ? -5.172 -1.049 10.623 1.00 86.31 163 TRP A CA 1
ATOM 1218 C C . TRP A 1 163 ? -6.136 -2.162 11.028 1.00 86.31 163 TRP A C 1
ATOM 1220 O O . TRP A 1 163 ? -7.089 -1.892 11.750 1.00 86.31 163 TRP A O 1
ATOM 1230 N N . VAL A 1 164 ? -5.919 -3.413 10.606 1.00 88.06 164 VAL A N 1
ATOM 1231 C CA . VAL A 1 164 ? -6.813 -4.530 10.959 1.00 88.06 164 VAL A CA 1
ATOM 1232 C C . VAL A 1 164 ? -6.888 -4.752 12.477 1.00 88.06 164 VAL A C 1
ATOM 1234 O O . VAL A 1 164 ? -8.008 -4.917 12.967 1.00 88.06 164 VAL A O 1
ATOM 1237 N N . PRO A 1 165 ? -5.774 -4.743 13.246 1.00 85.88 165 PRO A N 1
ATOM 1238 C CA . PRO A 1 165 ? -5.849 -4.920 14.696 1.00 85.88 165 PRO A CA 1
ATOM 1239 C C . PRO A 1 165 ? -6.647 -3.816 15.394 1.00 85.88 165 PRO A C 1
ATOM 1241 O O . PRO A 1 165 ? -7.441 -4.112 16.281 1.00 85.88 165 PRO A O 1
ATOM 1244 N N . ASP A 1 166 ? -6.502 -2.564 14.965 1.00 82.25 166 ASP A N 1
ATOM 1245 C CA . ASP A 1 166 ? -7.234 -1.441 15.560 1.00 82.25 166 ASP A CA 1
ATOM 1246 C C . ASP A 1 166 ? -8.712 -1.459 15.149 1.00 82.25 166 ASP A C 1
ATOM 1248 O O . ASP A 1 166 ? -9.608 -1.265 15.974 1.00 82.25 166 ASP A O 1
ATOM 1252 N N . ALA A 1 167 ? -8.988 -1.783 13.883 1.00 80.12 167 ALA A N 1
ATOM 1253 C CA . ALA A 1 167 ? -10.341 -1.856 13.355 1.00 80.12 167 ALA A CA 1
ATOM 1254 C C . ALA A 1 167 ? -11.130 -3.049 13.917 1.00 80.12 167 ALA A C 1
ATOM 1256 O O . ALA A 1 167 ? -12.332 -2.922 14.149 1.00 80.12 167 ALA A O 1
ATOM 1257 N N . PHE A 1 168 ? -10.511 -4.206 14.167 1.00 79.69 168 PHE A N 1
ATOM 1258 C CA . PHE A 1 168 ? -11.241 -5.440 14.513 1.00 79.69 168 PHE A CA 1
ATOM 1259 C C . PHE A 1 168 ? -10.777 -6.118 15.806 1.00 79.69 168 PHE A C 1
ATOM 1261 O O . PHE A 1 168 ? -11.340 -7.142 16.202 1.00 79.69 168 PHE A O 1
ATOM 1268 N N . GLY A 1 169 ? -9.799 -5.553 16.509 1.00 77.50 169 GLY A N 1
ATOM 1269 C CA . GLY A 1 169 ? -9.258 -6.119 17.739 1.00 77.50 169 GLY A CA 1
ATOM 1270 C C . GLY A 1 169 ? -8.689 -7.522 17.526 1.00 77.50 169 GLY A C 1
ATOM 1271 O O . GLY A 1 169 ? -8.097 -7.845 16.501 1.00 77.50 169 GLY A O 1
ATOM 1272 N N . THR A 1 170 ? -8.911 -8.399 18.504 1.00 74.75 170 THR A N 1
ATOM 1273 C CA . THR A 1 170 ? -8.410 -9.783 18.494 1.00 74.75 170 THR A CA 1
ATOM 1274 C C . THR A 1 170 ? -9.251 -10.751 17.658 1.00 74.75 170 THR A C 1
ATOM 1276 O O . THR A 1 170 ? -8.946 -11.945 17.638 1.00 74.75 170 THR A O 1
ATOM 1279 N N . ILE A 1 171 ? -10.305 -10.267 16.986 1.00 77.31 171 ILE A N 1
ATOM 1280 C CA . ILE A 1 171 ? -11.182 -11.100 16.147 1.00 77.31 171 ILE A CA 1
ATOM 1281 C C . ILE A 1 171 ? -10.403 -11.634 14.940 1.00 77.31 171 ILE A C 1
ATOM 1283 O O . ILE A 1 171 ? -10.594 -12.783 14.543 1.00 77.31 171 ILE A O 1
ATOM 1287 N N . VAL A 1 172 ? -9.498 -10.822 14.389 1.00 79.75 172 VAL A N 1
ATOM 1288 C CA . VAL A 1 172 ? -8.618 -11.216 13.291 1.00 79.75 172 VAL A CA 1
ATOM 1289 C C . VAL A 1 172 ? -7.203 -11.386 13.822 1.00 79.75 172 VAL A C 1
ATOM 1291 O O . VAL A 1 172 ? -6.615 -10.454 14.363 1.00 79.75 172 VAL A O 1
ATOM 1294 N N . GLN A 1 173 ? -6.633 -12.573 13.630 1.00 80.31 173 GLN A N 1
ATOM 1295 C CA . GLN A 1 173 ? -5.206 -12.799 13.832 1.00 80.31 173 GLN A CA 1
ATOM 1296 C C . GLN A 1 173 ? -4.513 -12.775 12.478 1.00 80.31 173 GLN A C 1
ATOM 1298 O O . GLN A 1 173 ? -4.722 -13.661 11.651 1.00 80.31 173 GLN A O 1
ATOM 1303 N N . LEU A 1 174 ? -3.703 -11.745 12.252 1.00 85.06 174 LEU A N 1
ATOM 1304 C CA . LEU A 1 174 ? -2.878 -11.674 11.057 1.00 85.06 174 LEU A CA 1
ATOM 1305 C C . LEU A 1 174 ? -1.660 -12.601 11.189 1.00 85.06 174 LEU A C 1
ATOM 1307 O O . LEU A 1 174 ? -1.101 -12.718 12.286 1.00 85.06 174 LEU A O 1
ATOM 1311 N N . PRO A 1 175 ? -1.221 -13.238 10.088 1.00 83.38 175 PRO A N 1
ATOM 1312 C CA . PRO A 1 175 ? 0.005 -14.020 10.090 1.00 83.38 175 PRO A CA 1
ATOM 1313 C C . PRO A 1 175 ? 1.201 -13.145 10.458 1.00 83.38 175 PRO A C 1
ATOM 1315 O O . PRO A 1 175 ? 1.319 -11.993 10.023 1.00 83.38 175 PRO A O 1
ATOM 1318 N N . ARG A 1 176 ? 2.138 -13.712 11.215 1.00 82.06 176 ARG A N 1
ATOM 1319 C CA . ARG A 1 176 ? 3.418 -13.053 11.482 1.00 82.06 176 ARG A CA 1
ATOM 1320 C C . ARG A 1 176 ? 4.252 -12.999 10.206 1.00 82.06 176 ARG A C 1
ATOM 1322 O O . ARG A 1 176 ? 3.983 -13.659 9.200 1.00 82.06 176 ARG A O 1
ATOM 1329 N N . ARG A 1 177 ? 5.326 -12.213 10.252 1.00 74.31 177 ARG A N 1
ATOM 1330 C CA . ARG A 1 177 ? 6.285 -12.123 9.149 1.00 74.31 177 ARG A CA 1
ATOM 1331 C C . ARG A 1 177 ? 6.746 -13.520 8.712 1.00 74.31 177 ARG A C 1
ATOM 1333 O O . ARG A 1 177 ? 7.154 -14.316 9.557 1.00 74.31 177 ARG A O 1
ATOM 1340 N N . ARG A 1 178 ? 6.741 -13.778 7.398 1.00 70.69 178 ARG A N 1
ATOM 1341 C CA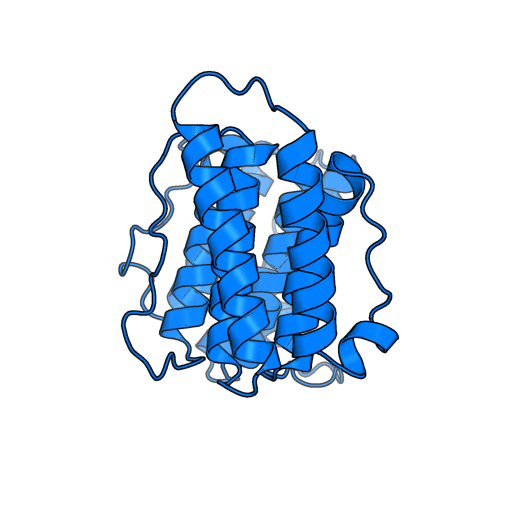 . ARG A 1 178 ? 7.100 -15.065 6.756 1.00 70.69 178 ARG A CA 1
ATOM 1342 C C . ARG A 1 178 ? 6.136 -16.235 7.008 1.00 70.69 178 ARG A C 1
ATOM 1344 O O . ARG A 1 178 ? 6.431 -17.348 6.575 1.00 70.69 178 ARG A O 1
ATOM 1351 N N . GLU A 1 179 ? 5.012 -16.020 7.691 1.00 82.12 179 GLU A N 1
ATOM 1352 C CA . GLU A 1 179 ? 3.943 -17.027 7.775 1.00 82.12 179 GLU A CA 1
ATOM 1353 C C . GLU A 1 179 ? 3.018 -16.979 6.556 1.00 82.12 179 GLU A C 1
ATOM 1355 O O . GLU A 1 179 ? 2.491 -18.015 6.174 1.00 82.12 179 GLU A O 1
ATOM 1360 N N . LEU A 1 180 ? 2.890 -15.810 5.921 1.00 85.06 180 LEU A N 1
ATOM 1361 C CA . LEU A 1 180 ? 2.251 -15.635 4.620 1.00 85.06 180 LEU A CA 1
ATOM 1362 C C . LEU A 1 180 ? 3.225 -16.079 3.518 1.00 85.06 180 LEU A C 1
ATOM 1364 O O . LEU A 1 180 ? 4.209 -15.378 3.272 1.00 85.06 180 LEU A O 1
ATOM 1368 N N . ARG A 1 181 ? 3.017 -17.263 2.926 1.00 84.00 181 ARG A N 1
ATOM 1369 C CA . ARG A 1 181 ? 4.010 -17.882 2.026 1.00 84.00 181 ARG A CA 1
ATOM 1370 C C . ARG A 1 181 ? 3.743 -17.619 0.558 1.00 84.00 181 ARG A C 1
ATOM 1372 O O . ARG A 1 181 ? 4.699 -17.523 -0.205 1.00 84.00 181 ARG A O 1
ATOM 1379 N N . ASP A 1 182 ? 2.474 -17.535 0.189 1.00 89.00 182 ASP A N 1
ATOM 1380 C CA . ASP A 1 182 ? 2.041 -17.374 -1.191 1.00 89.00 182 ASP A CA 1
ATOM 1381 C C . ASP A 1 182 ? 0.742 -16.557 -1.295 1.00 89.00 182 ASP A C 1
ATOM 1383 O O . ASP A 1 182 ? 0.107 -16.171 -0.305 1.00 89.00 182 ASP A O 1
ATOM 1387 N N . ALA A 1 183 ? 0.353 -16.255 -2.529 1.00 87.81 183 ALA A N 1
ATOM 1388 C CA . ALA A 1 183 ? -0.876 -15.537 -2.828 1.00 87.81 183 ALA A CA 1
ATOM 1389 C C . ALA A 1 183 ? -2.174 -16.262 -2.400 1.00 87.81 183 ALA A C 1
ATOM 1391 O O . ALA A 1 183 ? -3.196 -15.598 -2.189 1.00 87.81 183 ALA A O 1
ATOM 1392 N N . ALA A 1 184 ? -2.165 -17.593 -2.260 1.00 87.25 184 ALA A N 1
ATOM 1393 C CA . ALA A 1 184 ? -3.332 -18.336 -1.789 1.00 87.25 184 ALA A CA 1
ATOM 1394 C C . ALA A 1 184 ? -3.536 -18.122 -0.282 1.00 87.25 184 ALA A C 1
ATOM 1396 O O . ALA A 1 184 ? -4.643 -17.761 0.128 1.00 87.25 184 ALA A O 1
ATOM 1397 N N . ASP A 1 185 ? -2.458 -18.202 0.509 1.00 89.06 185 ASP A N 1
ATOM 1398 C CA . ASP A 1 185 ? -2.469 -17.826 1.928 1.00 89.06 185 ASP A CA 1
ATOM 1399 C C . ASP A 1 185 ? -3.007 -16.393 2.104 1.00 89.06 185 ASP A C 1
ATOM 1401 O O . ASP A 1 185 ? -3.795 -16.117 3.011 1.00 89.06 185 ASP A O 1
ATOM 1405 N N . LEU A 1 186 ? -2.622 -15.466 1.212 1.00 88.81 186 LEU A N 1
ATOM 1406 C CA . LEU A 1 186 ? -3.083 -14.078 1.275 1.00 88.81 186 LEU A CA 1
ATOM 1407 C C . LEU A 1 186 ? -4.596 -13.982 1.088 1.00 88.81 186 LEU A C 1
ATOM 1409 O O . LEU A 1 186 ? -5.274 -13.284 1.844 1.00 88.81 186 LEU A O 1
ATOM 1413 N N . SER A 1 187 ? -5.130 -14.658 0.073 1.00 87.50 187 SER A N 1
ATOM 1414 C CA . SER A 1 187 ? -6.570 -14.692 -0.170 1.00 87.50 187 SER A CA 1
ATOM 1415 C C . SER A 1 187 ? -7.337 -15.202 1.051 1.00 87.50 187 SER A C 1
ATOM 1417 O O . SER A 1 187 ? -8.377 -14.635 1.402 1.00 87.50 187 SER A O 1
ATOM 1419 N N . ASP A 1 188 ? -6.831 -16.248 1.702 1.00 88.88 188 ASP A N 1
ATOM 1420 C CA . ASP A 1 188 ? -7.455 -16.816 2.894 1.00 88.88 188 ASP A CA 1
ATOM 1421 C C . ASP A 1 188 ? -7.446 -15.811 4.049 1.00 88.88 188 ASP A C 1
ATOM 1423 O O . ASP A 1 188 ? -8.491 -15.570 4.655 1.00 88.88 188 ASP A O 1
ATOM 1427 N N . VAL A 1 189 ? -6.319 -15.133 4.289 1.00 91.00 189 VAL A N 1
ATOM 1428 C CA . VAL A 1 189 ? -6.210 -14.052 5.286 1.00 91.00 189 VAL A CA 1
ATOM 1429 C C . VAL A 1 189 ? -7.210 -12.930 5.011 1.00 91.00 189 VAL A C 1
ATOM 1431 O O . VAL A 1 189 ? -7.930 -12.520 5.922 1.00 91.00 189 VAL A O 1
ATOM 1434 N N . ILE A 1 190 ? -7.316 -12.454 3.767 1.00 90.06 190 ILE A N 1
ATOM 1435 C CA . ILE A 1 190 ? -8.297 -11.417 3.410 1.00 90.06 190 ILE A CA 1
ATOM 1436 C C . ILE A 1 190 ? -9.729 -11.951 3.584 1.00 90.06 190 ILE A C 1
ATOM 1438 O O . ILE A 1 190 ? -10.608 -11.211 4.020 1.00 90.06 190 ILE A O 1
ATOM 1442 N N . GLY A 1 191 ? -9.977 -13.233 3.300 1.00 87.69 191 GLY A N 1
ATOM 1443 C CA . GLY A 1 191 ? -11.251 -13.897 3.580 1.00 87.69 191 GLY A CA 1
ATOM 1444 C C . GLY A 1 191 ? -11.622 -13.879 5.063 1.00 87.69 191 GLY A C 1
ATOM 1445 O O . GLY A 1 191 ? -12.761 -13.553 5.397 1.00 87.69 191 GLY A O 1
ATOM 1446 N N . TYR A 1 192 ? -10.663 -14.151 5.952 1.00 88.31 192 TYR A N 1
ATOM 1447 C CA . TYR A 1 192 ? -10.866 -14.040 7.398 1.00 88.31 192 TYR A CA 1
ATOM 1448 C C . TYR A 1 192 ? -11.150 -12.598 7.835 1.00 88.31 192 TYR A C 1
ATOM 1450 O O . TYR A 1 192 ? -12.062 -12.379 8.632 1.00 88.31 192 TYR A O 1
ATOM 1458 N N . VAL A 1 193 ? -10.421 -11.614 7.290 1.00 88.69 193 VAL A N 1
ATOM 1459 C CA . VAL A 1 193 ? -10.681 -10.186 7.550 1.00 88.69 193 VAL A CA 1
ATOM 1460 C C . VAL A 1 193 ? -12.100 -9.818 7.116 1.00 88.69 193 VAL A C 1
ATOM 1462 O O . VAL A 1 193 ? -12.843 -9.245 7.907 1.00 88.69 193 VAL A O 1
ATOM 1465 N N . LEU A 1 194 ? -12.503 -10.189 5.896 1.00 86.75 194 LEU A N 1
ATOM 1466 C CA . LEU A 1 194 ? -13.833 -9.902 5.354 1.00 86.75 194 LEU A CA 1
ATOM 1467 C C . LEU A 1 194 ? -14.939 -10.483 6.246 1.00 86.75 194 LEU A C 1
ATOM 1469 O O . LEU A 1 194 ? -15.856 -9.758 6.623 1.00 86.75 194 LEU A O 1
ATOM 1473 N N . GLY A 1 195 ? -14.806 -11.748 6.657 1.00 83.94 195 GLY A N 1
ATOM 1474 C CA . GLY A 1 195 ? -15.762 -12.384 7.566 1.00 83.94 195 GLY A CA 1
ATOM 1475 C C . GLY A 1 195 ? -15.839 -11.700 8.937 1.00 83.94 195 GLY A C 1
ATOM 1476 O O . GLY A 1 195 ? -16.918 -11.603 9.521 1.00 83.94 195 GLY A O 1
ATOM 1477 N N . ALA A 1 196 ? -14.724 -11.170 9.448 1.00 84.75 196 ALA A N 1
ATOM 1478 C CA . ALA A 1 196 ? -14.721 -10.396 10.686 1.00 84.75 196 ALA A CA 1
ATOM 1479 C C . ALA A 1 196 ? -15.410 -9.031 10.532 1.00 84.75 196 ALA A C 1
ATOM 1481 O O . ALA A 1 196 ? -16.135 -8.617 11.439 1.00 84.75 196 ALA A O 1
ATOM 1482 N N . VAL A 1 197 ? -15.236 -8.352 9.391 1.00 78.25 197 VAL A N 1
ATOM 1483 C CA . VAL A 1 197 ? -15.946 -7.095 9.100 1.00 78.25 197 VAL A CA 1
ATOM 1484 C C . VAL A 1 197 ? -17.450 -7.351 9.023 1.00 78.25 197 VAL A C 1
ATOM 1486 O O . VAL A 1 197 ? -18.227 -6.651 9.669 1.00 78.25 197 VAL A O 1
ATOM 1489 N N . GLU A 1 198 ? -17.869 -8.394 8.307 1.00 76.44 198 GLU A N 1
ATOM 1490 C CA . GLU A 1 198 ? -19.277 -8.794 8.213 1.00 76.44 198 GLU A CA 1
ATOM 1491 C C . GLU A 1 198 ? -19.863 -9.144 9.587 1.00 76.44 198 GLU A C 1
ATOM 1493 O O . GLU A 1 198 ? -20.965 -8.711 9.917 1.00 76.44 198 GLU A O 1
ATOM 1498 N N . ALA A 1 199 ? -19.118 -9.858 10.437 1.00 78.06 199 ALA A N 1
ATOM 1499 C CA . ALA A 1 199 ? -19.559 -10.173 11.794 1.00 78.06 199 ALA A CA 1
ATOM 1500 C C . ALA A 1 199 ? -19.674 -8.925 12.688 1.00 78.06 199 ALA A C 1
ATOM 1502 O O . ALA A 1 199 ? -20.599 -8.835 13.499 1.00 78.06 199 ALA A O 1
ATOM 1503 N N . LYS A 1 200 ? -18.752 -7.962 12.550 1.00 75.81 200 LYS A N 1
ATOM 1504 C CA . LYS A 1 200 ? -18.742 -6.720 13.337 1.00 75.81 200 LYS A CA 1
ATOM 1505 C C . LYS A 1 200 ? -19.844 -5.750 12.905 1.00 75.81 200 LYS A C 1
ATOM 1507 O O . LYS A 1 200 ? -20.471 -5.133 13.762 1.00 75.81 200 LYS A O 1
ATOM 1512 N N . HIS A 1 201 ? -20.070 -5.608 11.601 1.00 69.25 201 HIS A N 1
ATOM 1513 C CA . HIS A 1 201 ? -20.984 -4.607 11.045 1.00 69.25 201 HIS A CA 1
ATOM 1514 C C . HIS A 1 201 ? -22.366 -5.175 10.652 1.00 69.25 201 HIS A C 1
ATOM 1516 O O . HIS A 1 201 ? -23.318 -4.418 10.454 1.00 69.25 201 HIS A O 1
ATOM 1522 N N . GLY A 1 202 ? -22.525 -6.502 10.624 1.00 64.50 202 GLY A N 1
ATOM 1523 C CA . GLY A 1 202 ? -23.794 -7.201 10.410 1.00 64.50 202 GLY A CA 1
ATOM 1524 C C . GLY A 1 202 ? -24.522 -6.823 9.112 1.00 64.50 202 GLY A C 1
ATOM 1525 O O . GLY A 1 202 ? -23.958 -6.264 8.176 1.00 64.50 202 GLY A O 1
ATOM 1526 N N . ALA A 1 203 ? -25.834 -7.083 9.066 1.00 56.62 203 ALA A N 1
ATOM 1527 C CA . ALA A 1 203 ? -26.722 -6.658 7.972 1.00 56.62 203 ALA A CA 1
ATOM 1528 C C . ALA A 1 203 ? -27.015 -5.138 7.957 1.00 56.62 203 ALA A C 1
ATOM 1530 O O . ALA A 1 203 ? -27.875 -4.694 7.198 1.00 56.62 203 ALA A O 1
ATOM 1531 N N . ALA A 1 204 ? -26.347 -4.364 8.817 1.00 54.12 204 ALA A N 1
ATOM 1532 C CA . ALA A 1 204 ? -26.606 -2.951 9.078 1.00 54.12 204 ALA A CA 1
ATOM 1533 C C . ALA A 1 204 ? -25.470 -2.042 8.587 1.00 54.12 204 ALA A C 1
ATOM 1535 O 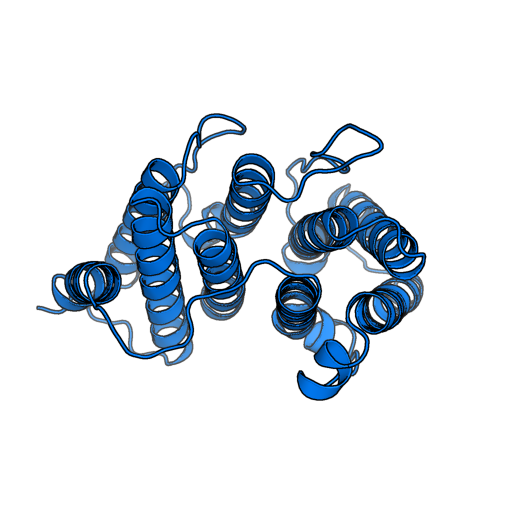O . ALA A 1 204 ? -25.327 -0.928 9.077 1.00 54.12 204 ALA A O 1
ATOM 1536 N N . VAL A 1 205 ? -24.664 -2.503 7.625 1.00 63.62 205 VAL A N 1
ATOM 1537 C CA . VAL A 1 205 ? -23.764 -1.614 6.888 1.00 63.62 205 VAL A CA 1
ATOM 1538 C C . VAL A 1 205 ? -24.623 -0.707 6.005 1.00 63.62 205 VAL A C 1
ATOM 1540 O O . VAL A 1 205 ? -24.983 -1.077 4.887 1.00 63.62 205 VAL A O 1
ATOM 1543 N N . ASP A 1 206 ? -25.015 0.447 6.531 1.00 68.25 206 ASP A N 1
ATOM 1544 C CA . ASP A 1 206 ? -25.818 1.444 5.822 1.00 68.25 206 ASP A CA 1
ATOM 1545 C C . ASP A 1 206 ? -25.039 2.727 5.505 1.00 68.25 206 ASP A C 1
ATOM 1547 O O . ASP A 1 206 ? -25.459 3.499 4.638 1.00 68.25 206 ASP A O 1
ATOM 1551 N N . ASP A 1 207 ? -23.881 2.935 6.136 1.00 81.38 207 ASP A N 1
ATOM 1552 C CA . ASP A 1 207 ? -23.009 4.054 5.821 1.00 81.38 207 ASP A CA 1
ATOM 1553 C C . ASP A 1 207 ? -22.171 3.785 4.556 1.00 81.38 207 ASP A C 1
ATOM 1555 O O . ASP A 1 207 ? -21.678 2.683 4.291 1.00 81.38 207 ASP A O 1
ATOM 1559 N N . ALA A 1 208 ? -22.039 4.823 3.730 1.00 81.38 208 ALA A N 1
ATOM 1560 C CA . ALA A 1 208 ? -21.414 4.722 2.416 1.00 81.38 208 ALA A CA 1
ATOM 1561 C C . ALA A 1 208 ? -19.912 4.394 2.472 1.00 81.38 208 ALA A C 1
ATOM 1563 O O . ALA A 1 208 ? -19.374 3.880 1.487 1.00 81.38 208 ALA A O 1
ATOM 1564 N N . ASP A 1 209 ? -19.231 4.693 3.579 1.00 82.88 209 ASP A N 1
ATOM 1565 C CA . ASP A 1 209 ? -17.795 4.452 3.727 1.00 82.88 209 ASP A CA 1
ATOM 1566 C C . ASP A 1 209 ? -17.552 2.972 4.010 1.00 82.88 209 ASP A C 1
ATOM 1568 O O . ASP A 1 209 ? -16.820 2.322 3.263 1.00 82.88 209 ASP A O 1
ATOM 1572 N N . SER A 1 210 ? -18.286 2.383 4.951 1.00 81.56 210 SER A N 1
ATOM 1573 C CA . SER A 1 210 ? -18.237 0.947 5.225 1.00 81.56 210 SER A CA 1
ATOM 1574 C C . SER A 1 210 ? -18.602 0.100 3.998 1.00 81.56 210 SER A C 1
ATOM 1576 O O . SER A 1 210 ? -17.922 -0.888 3.712 1.00 81.56 210 SER A O 1
ATOM 1578 N N . VAL A 1 211 ? -19.614 0.498 3.206 1.00 82.06 211 VAL A N 1
ATOM 1579 C CA . VAL A 1 211 ? -19.951 -0.193 1.940 1.00 82.06 211 VAL A CA 1
ATOM 1580 C C . VAL A 1 211 ? -18.782 -0.143 0.952 1.00 82.06 211 VAL A C 1
ATOM 1582 O O . VAL A 1 211 ? -18.433 -1.162 0.347 1.00 82.06 211 VAL A O 1
ATOM 1585 N N . ARG A 1 212 ? -18.152 1.028 0.780 1.00 84.44 212 ARG A N 1
ATOM 1586 C CA . ARG A 1 212 ? -16.983 1.182 -0.102 1.00 84.44 212 ARG A CA 1
ATOM 1587 C C . ARG A 1 212 ? -15.798 0.359 0.394 1.00 84.44 212 ARG A C 1
ATOM 1589 O O . ARG A 1 212 ? -15.176 -0.348 -0.398 1.00 84.44 212 ARG A O 1
ATOM 1596 N N . GLY A 1 213 ? -15.522 0.404 1.692 1.00 85.50 213 GLY A N 1
ATOM 1597 C CA . GLY A 1 213 ? -14.469 -0.368 2.337 1.00 85.50 213 GLY A CA 1
ATOM 1598 C C . GLY A 1 213 ? -14.622 -1.874 2.128 1.00 85.50 213 GLY A C 1
ATOM 1599 O O . GLY A 1 213 ? -13.674 -2.538 1.708 1.00 85.50 213 GLY A O 1
ATOM 1600 N N . LEU A 1 214 ? -15.831 -2.404 2.328 1.00 85.06 214 LEU A N 1
ATOM 1601 C CA . LEU A 1 214 ? -16.152 -3.813 2.077 1.00 85.06 214 LEU A CA 1
ATOM 1602 C C . LEU A 1 214 ? -15.980 -4.204 0.609 1.00 85.06 214 LEU A C 1
ATOM 1604 O O . LEU A 1 214 ? -15.401 -5.250 0.315 1.00 85.06 214 LEU A O 1
ATOM 1608 N N . ALA A 1 215 ? -16.424 -3.358 -0.323 1.00 85.00 215 ALA A N 1
ATOM 1609 C CA . ALA A 1 215 ? -16.225 -3.605 -1.748 1.00 85.00 215 ALA A CA 1
ATOM 1610 C C . ALA A 1 215 ? -14.730 -3.674 -2.106 1.00 85.00 215 ALA A C 1
ATOM 1612 O O . ALA A 1 215 ? -14.308 -4.536 -2.878 1.00 85.00 215 ALA A O 1
ATOM 1613 N N . HIS A 1 216 ? -13.908 -2.804 -1.515 1.00 89.75 216 HIS A N 1
ATOM 1614 C CA . HIS A 1 216 ? -12.460 -2.838 -1.689 1.00 89.75 216 HIS A CA 1
ATOM 1615 C C . HIS A 1 216 ? -11.815 -4.087 -1.067 1.00 89.75 216 HIS A C 1
ATOM 1617 O O . HIS A 1 216 ? -10.966 -4.698 -1.712 1.00 89.75 216 HIS A O 1
ATOM 1623 N N . LEU A 1 217 ? -12.259 -4.546 0.108 1.00 88.81 217 LEU A N 1
ATOM 1624 C CA . LEU A 1 217 ? -11.802 -5.821 0.681 1.00 88.81 217 LEU A CA 1
ATOM 1625 C C . LEU A 1 217 ? -12.172 -7.028 -0.189 1.00 88.81 217 LEU A C 1
ATOM 1627 O O . LEU A 1 217 ? -11.337 -7.904 -0.421 1.00 88.81 217 LEU A O 1
ATOM 1631 N N . ALA A 1 218 ? -13.397 -7.067 -0.714 1.00 87.56 218 ALA A N 1
ATOM 1632 C CA . ALA A 1 218 ? -13.834 -8.130 -1.614 1.00 87.56 218 ALA A CA 1
ATOM 1633 C C . ALA A 1 218 ? -13.002 -8.152 -2.910 1.00 87.56 218 ALA A C 1
ATOM 1635 O O . ALA A 1 218 ? -12.579 -9.221 -3.355 1.00 87.56 218 ALA A O 1
ATOM 1636 N N . ASN A 1 219 ? -12.695 -6.977 -3.473 1.00 89.06 219 ASN A N 1
ATOM 1637 C CA . ASN A 1 219 ? -11.801 -6.854 -4.627 1.00 89.06 219 ASN A CA 1
ATOM 1638 C C . ASN A 1 219 ? -10.376 -7.317 -4.302 1.00 89.06 219 ASN A C 1
ATOM 1640 O O . ASN A 1 219 ? -9.785 -8.059 -5.088 1.00 89.06 219 ASN A O 1
ATOM 1644 N N . ALA A 1 220 ? -9.845 -6.943 -3.133 1.00 91.75 220 ALA A N 1
ATOM 1645 C CA . ALA A 1 220 ? -8.532 -7.394 -2.685 1.00 91.75 220 ALA A CA 1
ATOM 1646 C C . ALA A 1 220 ? -8.464 -8.925 -2.610 1.00 91.75 220 ALA A C 1
ATOM 1648 O O . ALA A 1 220 ? -7.525 -9.532 -3.126 1.00 91.75 220 ALA A O 1
ATOM 1649 N N . ARG A 1 221 ? -9.502 -9.561 -2.052 1.00 91.69 221 ARG A N 1
ATOM 1650 C CA . ARG A 1 221 ? -9.610 -11.023 -1.996 1.00 91.69 221 ARG A CA 1
ATOM 1651 C C . ARG A 1 221 ? -9.675 -11.650 -3.384 1.00 91.69 221 ARG A C 1
ATOM 1653 O O . ARG A 1 221 ? -8.963 -12.613 -3.647 1.00 91.69 221 ARG A O 1
ATOM 1660 N N . ALA A 1 222 ? -10.505 -11.114 -4.279 1.00 88.38 222 ALA A N 1
ATOM 1661 C CA . ALA A 1 222 ? -10.632 -11.622 -5.645 1.00 88.38 222 ALA A CA 1
ATOM 1662 C C . ALA A 1 222 ? -9.297 -11.555 -6.406 1.00 88.38 222 ALA A C 1
ATOM 1664 O O . ALA A 1 222 ? -8.947 -12.473 -7.149 1.00 88.38 222 ALA A O 1
ATOM 1665 N N . HIS A 1 223 ? -8.526 -10.487 -6.201 1.00 90.88 223 HIS A N 1
ATOM 1666 C CA . HIS A 1 223 ? -7.183 -10.356 -6.750 1.00 90.88 223 HIS A CA 1
ATOM 1667 C C . HIS A 1 223 ? -6.184 -11.332 -6.113 1.00 90.88 223 HIS A C 1
ATOM 1669 O O . HIS A 1 223 ? -5.447 -11.982 -6.853 1.00 90.88 223 HIS A O 1
ATOM 1675 N N . GLY A 1 224 ? -6.225 -11.523 -4.791 1.00 90.25 224 GLY A N 1
ATOM 1676 C CA . GLY A 1 224 ? -5.447 -12.559 -4.104 1.00 90.25 224 GLY A CA 1
ATOM 1677 C C . GLY A 1 224 ? -5.723 -13.964 -4.654 1.00 90.25 224 GLY A C 1
ATOM 1678 O O . 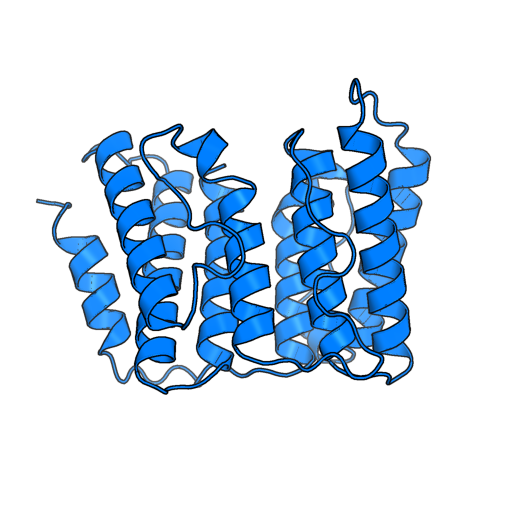GLY A 1 224 ? -4.787 -14.678 -5.001 1.00 90.25 224 GLY A O 1
ATOM 1679 N N . LEU A 1 225 ? -6.999 -14.327 -4.851 1.00 89.44 225 LEU A N 1
ATOM 1680 C CA . LEU A 1 225 ? -7.399 -15.605 -5.462 1.00 89.44 225 LEU A CA 1
ATOM 1681 C C . LEU A 1 225 ? -6.808 -15.782 -6.866 1.00 89.44 225 LEU A C 1
ATOM 1683 O O . LEU A 1 225 ? -6.274 -16.842 -7.187 1.00 89.44 225 LEU A O 1
ATOM 1687 N N . LYS A 1 226 ? -6.875 -14.743 -7.711 1.00 88.44 226 LYS A N 1
ATOM 1688 C CA . LYS A 1 226 ? -6.289 -14.786 -9.060 1.00 88.44 226 LYS A CA 1
ATOM 1689 C C . LYS A 1 226 ? -4.773 -14.964 -9.006 1.00 88.44 226 LYS A C 1
ATOM 1691 O O . LYS A 1 226 ? -4.236 -15.796 -9.734 1.00 88.44 226 LYS A O 1
ATOM 1696 N N . ALA A 1 227 ? -4.085 -14.237 -8.133 1.00 89.00 227 ALA A N 1
ATOM 1697 C CA . ALA A 1 227 ? -2.651 -14.422 -7.937 1.00 89.00 227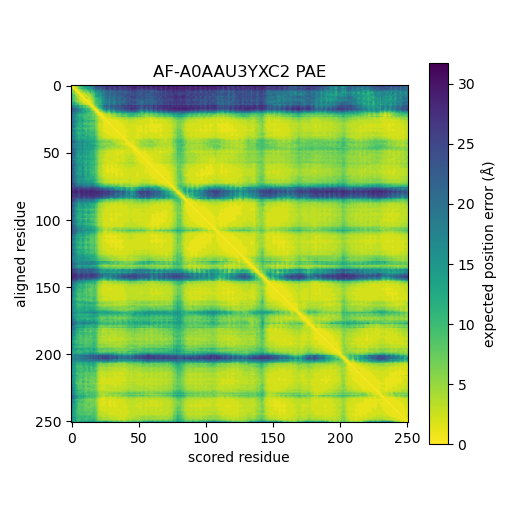 ALA A CA 1
ATOM 1698 C C . ALA A 1 227 ? -2.323 -15.862 -7.487 1.00 89.00 227 ALA A C 1
ATOM 1700 O O . ALA A 1 227 ? -1.481 -16.504 -8.112 1.00 89.00 227 ALA A O 1
ATOM 1701 N N . GLY A 1 228 ? -3.067 -16.419 -6.521 1.00 86.81 228 GLY A N 1
ATOM 1702 C CA . GLY A 1 228 ? -2.903 -17.800 -6.037 1.00 86.81 228 GLY A CA 1
ATOM 1703 C C . GLY A 1 228 ? -3.156 -18.879 -7.097 1.00 86.81 228 GLY A C 1
ATOM 1704 O O . GLY A 1 228 ? -2.603 -19.974 -7.020 1.00 86.81 228 GLY A O 1
ATOM 1705 N N . HIS A 1 229 ? -3.931 -18.566 -8.137 1.00 87.44 229 HIS A N 1
ATOM 1706 C CA . HIS A 1 229 ? -4.130 -19.429 -9.304 1.00 87.44 229 HIS A CA 1
ATOM 1707 C C . HIS A 1 229 ? -3.104 -19.208 -10.431 1.00 87.44 229 HIS A C 1
ATOM 1709 O O . HIS A 1 229 ? -3.290 -19.706 -11.542 1.00 87.44 229 HIS A O 1
ATOM 1715 N N . GLY A 1 230 ? -2.008 -18.493 -10.167 1.00 83.88 230 GLY A N 1
ATOM 1716 C CA . GLY A 1 230 ? -0.908 -18.319 -11.117 1.00 83.88 230 GLY A CA 1
ATOM 1717 C C . GLY A 1 230 ? -1.155 -17.248 -12.181 1.00 83.88 230 GLY A C 1
ATOM 1718 O O . GLY A 1 230 ? -0.478 -17.244 -13.207 1.00 83.88 230 GLY A O 1
ATOM 1719 N N . HIS A 1 231 ? -2.095 -16.320 -11.957 1.00 84.56 231 HIS A N 1
ATOM 1720 C CA . HIS A 1 231 ? -2.318 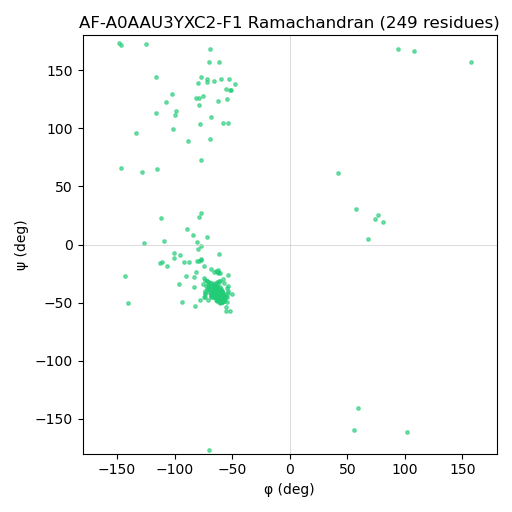-15.190 -12.871 1.00 84.56 231 HIS A CA 1
ATOM 1721 C C . HIS A 1 231 ? -1.267 -14.065 -12.731 1.00 84.56 231 HIS A C 1
ATOM 1723 O O . HIS A 1 231 ? -1.310 -13.094 -13.487 1.00 84.56 231 HIS A O 1
ATOM 1729 N N . GLY A 1 232 ? -0.308 -14.214 -11.811 1.00 86.38 232 GLY A N 1
ATOM 1730 C CA . GLY A 1 232 ? 0.903 -13.397 -11.707 1.00 86.38 232 GLY A CA 1
ATOM 1731 C C . GLY A 1 232 ? 0.822 -12.204 -10.749 1.00 86.38 232 GLY A C 1
ATOM 1732 O O . GLY A 1 232 ? -0.247 -11.791 -10.300 1.00 86.38 232 GLY A O 1
ATOM 1733 N N . ASP A 1 233 ? 1.992 -11.625 -10.485 1.00 89.62 233 ASP A N 1
ATOM 1734 C CA . ASP A 1 233 ? 2.251 -10.604 -9.457 1.00 89.62 233 ASP A CA 1
ATOM 1735 C C . ASP A 1 233 ? 1.487 -9.287 -9.654 1.00 89.62 233 ASP A C 1
ATOM 1737 O O . ASP A 1 233 ? 1.220 -8.564 -8.694 1.00 89.62 233 ASP A O 1
ATOM 1741 N N . GLY A 1 234 ? 1.050 -8.984 -10.881 1.00 91.00 234 GLY A N 1
ATOM 1742 C CA . GLY A 1 234 ? 0.174 -7.836 -11.135 1.00 91.00 234 GLY A CA 1
ATOM 1743 C C . GLY A 1 234 ? -1.124 -7.906 -10.322 1.00 91.00 234 GLY A C 1
ATOM 1744 O O . GLY A 1 234 ? -1.643 -6.879 -9.887 1.00 91.00 234 GLY A O 1
ATOM 1745 N N . HIS A 1 235 ? -1.639 -9.111 -10.064 1.00 92.38 235 HIS A N 1
ATOM 1746 C CA . HIS A 1 235 ? -2.807 -9.289 -9.209 1.00 92.38 235 HIS A CA 1
ATOM 1747 C C . HIS A 1 235 ? -2.498 -9.073 -7.723 1.00 92.38 235 HIS A C 1
ATOM 1749 O O . HIS A 1 235 ? -3.360 -8.563 -7.014 1.00 92.38 235 HIS A O 1
ATOM 1755 N N . LEU A 1 236 ? -1.285 -9.367 -7.249 1.00 94.12 236 LEU A N 1
ATOM 1756 C CA . LEU A 1 236 ? -0.880 -9.012 -5.884 1.00 94.12 236 LEU A CA 1
ATOM 1757 C C . LEU A 1 236 ? -0.828 -7.493 -5.702 1.00 94.12 236 LEU A C 1
ATOM 1759 O O . LEU A 1 236 ? -1.351 -6.980 -4.715 1.00 94.12 236 LEU A O 1
ATOM 1763 N N . LEU A 1 237 ? -0.294 -6.760 -6.683 1.00 94.50 237 LEU A N 1
ATOM 1764 C CA . LEU A 1 237 ? -0.314 -5.295 -6.651 1.00 94.50 237 LEU A CA 1
ATOM 1765 C C . LEU A 1 237 ? -1.749 -4.740 -6.646 1.00 94.50 237 LEU A C 1
ATOM 1767 O O . LEU A 1 237 ? -2.080 -3.895 -5.822 1.00 94.50 237 LEU A O 1
ATOM 1771 N N . ALA A 1 238 ? -2.639 -5.275 -7.487 1.00 92.62 238 ALA A N 1
ATOM 1772 C CA . ALA A 1 238 ? -4.047 -4.867 -7.489 1.00 92.62 238 ALA A CA 1
ATOM 1773 C C . ALA A 1 238 ? -4.769 -5.189 -6.162 1.00 92.62 238 ALA A C 1
ATOM 1775 O O . ALA A 1 238 ? -5.675 -4.458 -5.742 1.00 92.62 238 ALA A O 1
ATOM 1776 N N . ALA A 1 239 ? -4.374 -6.276 -5.486 1.00 94.19 239 ALA A N 1
ATOM 1777 C CA . ALA A 1 239 ? -4.850 -6.586 -4.144 1.00 94.19 239 ALA A CA 1
ATOM 1778 C C . ALA A 1 239 ? -4.366 -5.538 -3.131 1.00 94.19 239 ALA A C 1
ATOM 1780 O O . ALA A 1 239 ? -5.177 -5.037 -2.354 1.00 94.19 239 ALA A O 1
ATOM 1781 N N . LEU A 1 240 ? -3.087 -5.151 -3.184 1.00 95.12 240 LEU A N 1
ATOM 1782 C CA . LEU A 1 240 ? -2.518 -4.092 -2.348 1.00 95.12 240 LEU A CA 1
ATOM 1783 C C . LEU A 1 240 ? -3.247 -2.754 -2.538 1.00 95.12 240 LEU A C 1
ATOM 1785 O O . LEU A 1 240 ? -3.669 -2.157 -1.551 1.00 95.12 240 LEU A O 1
ATOM 1789 N N . ASP A 1 241 ? -3.470 -2.320 -3.779 1.00 93.31 241 ASP A N 1
ATOM 1790 C CA . ASP A 1 241 ? -4.204 -1.081 -4.085 1.00 93.31 241 ASP A CA 1
ATOM 1791 C C . ASP A 1 241 ? -5.615 -1.097 -3.493 1.00 93.31 241 ASP A C 1
ATOM 1793 O O . ASP A 1 241 ? -6.089 -0.127 -2.896 1.00 93.31 241 ASP A O 1
ATOM 1797 N N . SER A 1 242 ? -6.287 -2.242 -3.613 1.00 93.38 242 SER A N 1
ATOM 1798 C CA . SER A 1 242 ? -7.608 -2.435 -3.026 1.00 93.38 242 SER A CA 1
ATOM 1799 C C . SER A 1 242 ? -7.555 -2.369 -1.495 1.00 93.38 242 SER A C 1
ATOM 1801 O O . SER A 1 242 ? -8.437 -1.774 -0.885 1.00 93.38 242 SER A O 1
ATOM 1803 N N . LEU A 1 243 ? -6.506 -2.891 -0.854 1.00 93.69 243 LEU A N 1
ATOM 1804 C CA . LEU A 1 243 ? -6.320 -2.798 0.600 1.00 93.69 243 LEU A CA 1
ATOM 1805 C C . LEU A 1 243 ? -5.985 -1.384 1.086 1.00 93.69 243 LEU A C 1
ATOM 1807 O O . LEU A 1 243 ? -6.397 -1.009 2.184 1.00 93.69 243 LEU A O 1
ATOM 1811 N N . VAL A 1 244 ? -5.274 -0.586 0.287 1.00 91.75 244 VAL A N 1
ATOM 1812 C CA . VAL A 1 244 ? -5.048 0.842 0.565 1.00 91.75 244 VAL A CA 1
ATOM 1813 C C . VAL A 1 244 ? -6.379 1.588 0.626 1.00 91.75 244 VAL A C 1
ATOM 1815 O O . VAL A 1 244 ? -6.643 2.330 1.575 1.00 91.75 244 VAL A O 1
ATOM 1818 N N . LEU A 1 245 ? -7.253 1.347 -0.352 1.00 90.75 245 LEU A N 1
ATOM 1819 C CA . LEU A 1 245 ? -8.580 1.958 -0.395 1.00 90.75 245 LEU A CA 1
ATOM 1820 C C . LEU A 1 245 ? -9.502 1.410 0.701 1.00 90.75 245 LEU A C 1
ATOM 1822 O O . LEU A 1 245 ? -10.248 2.182 1.299 1.00 90.75 245 LEU A O 1
ATOM 1826 N N . ALA A 1 246 ? -9.434 0.114 1.010 1.00 89.44 246 ALA A N 1
ATOM 1827 C CA . ALA A 1 246 ? -10.181 -0.472 2.119 1.00 89.44 246 ALA A CA 1
ATOM 1828 C C . ALA A 1 246 ? -9.811 0.189 3.453 1.00 89.44 246 ALA A C 1
ATOM 1830 O O . ALA A 1 246 ? -10.697 0.652 4.167 1.00 89.44 246 ALA A O 1
ATOM 1831 N N . ALA A 1 247 ? -8.514 0.313 3.746 1.00 88.44 247 ALA A N 1
ATOM 1832 C CA . ALA A 1 247 ? -8.033 0.958 4.963 1.00 88.44 247 ALA A CA 1
ATOM 1833 C C . ALA A 1 247 ? -8.518 2.410 5.073 1.00 88.44 247 ALA A C 1
ATOM 1835 O O . ALA A 1 247 ? -8.924 2.839 6.142 1.00 88.44 247 ALA A O 1
ATOM 1836 N N . ALA A 1 248 ? -8.544 3.160 3.968 1.00 86.75 248 ALA A N 1
ATOM 1837 C CA . ALA A 1 248 ? -9.007 4.548 3.974 1.00 86.75 248 ALA A CA 1
ATOM 1838 C C . ALA A 1 248 ? -10.494 4.720 4.335 1.00 86.75 248 ALA A C 1
ATOM 1840 O O . ALA A 1 248 ? -10.883 5.814 4.734 1.00 86.75 248 ALA A O 1
ATOM 1841 N N . ASN A 1 249 ? -11.310 3.675 4.158 1.00 85.12 249 ASN A N 1
ATOM 1842 C CA . ASN A 1 249 ? -12.752 3.707 4.413 1.00 85.12 249 ASN A CA 1
ATOM 1843 C C . ASN A 1 249 ? -13.165 2.940 5.685 1.00 85.12 249 ASN A C 1
ATOM 1845 O O . ASN A 1 249 ? -14.279 3.135 6.157 1.00 85.12 249 ASN A O 1
ATOM 1849 N N . LEU A 1 250 ? -12.313 2.048 6.207 1.00 82.38 250 LEU A N 1
ATOM 1850 C CA . LEU A 1 250 ? -12.626 1.179 7.354 1.00 82.38 250 LEU A CA 1
ATOM 1851 C C . LEU A 1 250 ? -11.814 1.484 8.622 1.00 82.38 250 LEU A C 1
ATOM 1853 O O . LEU A 1 250 ? -12.179 0.972 9.681 1.00 82.38 250 LEU A O 1
ATOM 1857 N N . ALA A 1 251 ? -10.712 2.235 8.508 1.00 73.69 251 ALA A N 1
ATOM 1858 C CA . ALA A 1 251 ? -9.831 2.597 9.623 1.00 73.69 251 ALA A CA 1
ATOM 1859 C C . ALA A 1 251 ? -10.201 3.946 10.252 1.00 73.69 251 ALA A C 1
ATOM 1861 O O . ALA A 1 251 ? -10.521 4.891 9.491 1.00 73.69 251 ALA A O 1
#

Secondary structure (DSSP, 8-state):
--TTHHHHHHHHHHH---SSPPP--SHHHHHHHHHHHIIIIIHHHHT--PPPHHHHHHSHHHHHHHHHHHHHHHHHHH-----SHHHHHHHHHHHHHHHHHHHHHTT--THHHHHHHHHHHHHHHHHTS---S---S-SS-SSS---SHHHHHHHHHHHHHTTHHHHHGGGS-PPPTTT--SHHHHHHHHHHHHHHHHHHHGGG--SHHHHHHHHHHHHHHHHHHHIIIII-HHHHHHHHHHHHHHHHHH-

Sequence (251 aa):
MTDAIFAADGVAAGLDTSPRPAPRLDAGALAESIRGQVWTWAGPAFQIPVPGPEMVAAAPAHSVAELVGEMAERVRVWGVQVDGGAESWGLVHLFNAHAEALWAARGRGDGHLLGALYSLIAARAHLRDGYDGRIELDPFADDRRPVDETALLETIRVQLDTWVPDAFGTIVQLPRRRELRDAADLSDVIGYVLGAVEAKHGAAVDDADSVRGLAHLANARAHGLKAGHGHGDGHLLAALDSLVLAAANLA